Protein AF-A0A2M7XVE9-F1 (afdb_monomer_lite)

Radius of gyration: 18.29 Å; chains: 1; bounding box: 42×31×56 Å

Sequence (215 aa):
LMIIVSDNTATNIVLEALGKTHAERLAAVNDKMTALGLKNTRLLNRLMGWSTKTDSPESIRYGVGMSTPEDMGLLLEQIVNRTAIDSAGCDQMLNVLGGQIYGEIIPRLLPVDADDISVYHKTGSVTETRVDVGYVKSAKARYVVALFADQFRDHSWSNNNEATVALAKISRMIWNQFTGDSGFDQQPVLSQDYYPYPGGEWLRLRLHNGLFPDP

Structure (mmCIF, N/CA/C/O backbone):
data_AF-A0A2M7XVE9-F1
#
_entry.id   AF-A0A2M7XVE9-F1
#
loop_
_atom_site.group_PDB
_atom_site.id
_atom_site.type_symbol
_atom_site.label_atom_id
_atom_site.label_alt_id
_atom_site.label_comp_id
_atom_site.label_asym_id
_atom_site.label_entity_id
_atom_site.label_seq_id
_atom_site.pdbx_PDB_ins_code
_atom_site.Cartn_x
_atom_site.Cartn_y
_atom_site.Cartn_z
_atom_site.occupancy
_atom_site.B_iso_or_equiv
_atom_site.auth_seq_id
_atom_site.auth_comp_id
_atom_site.auth_asym_id
_atom_site.auth_atom_id
_atom_site.pdbx_PDB_model_num
ATOM 1 N N . LEU A 1 1 ? -5.102 -12.011 -6.428 1.00 92.88 1 LEU A N 1
ATOM 2 C CA . LEU A 1 1 ? -3.747 -12.605 -6.320 1.00 92.88 1 LEU A CA 1
ATOM 3 C C . LEU A 1 1 ? -2.691 -11.552 -5.979 1.00 92.88 1 LEU A C 1
ATOM 5 O O . LEU A 1 1 ? -2.293 -11.515 -4.826 1.00 92.88 1 LEU A O 1
ATOM 9 N N . MET A 1 2 ? -2.319 -10.651 -6.902 1.00 96.19 2 MET A N 1
ATOM 10 C CA . MET A 1 2 ? -1.296 -9.600 -6.684 1.00 96.19 2 MET A CA 1
ATOM 11 C C . MET A 1 2 ? -1.465 -8.791 -5.386 1.00 96.19 2 MET A C 1
ATOM 13 O O . MET A 1 2 ? -0.500 -8.560 -4.674 1.00 96.19 2 MET A O 1
ATOM 17 N N . ILE A 1 3 ? -2.682 -8.346 -5.069 1.00 97.44 3 ILE A N 1
ATOM 18 C CA . ILE A 1 3 ? -2.929 -7.537 -3.866 1.00 97.44 3 ILE A CA 1
ATOM 19 C C . ILE A 1 3 ? -3.210 -8.440 -2.661 1.00 97.44 3 ILE A C 1
ATOM 21 O O . ILE A 1 3 ? -2.427 -8.441 -1.717 1.00 97.44 3 ILE A O 1
ATOM 25 N N . ILE A 1 4 ? -4.267 -9.257 -2.742 1.00 97.25 4 ILE A N 1
ATOM 26 C CA . ILE A 1 4 ? -4.793 -10.068 -1.628 1.00 97.25 4 ILE A CA 1
ATOM 27 C C . ILE A 1 4 ? -3.764 -11.024 -1.006 1.00 97.25 4 ILE A C 1
ATOM 29 O O . ILE A 1 4 ? -3.728 -11.138 0.208 1.00 97.25 4 ILE A O 1
ATOM 33 N N . VAL A 1 5 ? -2.938 -11.699 -1.814 1.00 96.25 5 VAL A N 1
ATOM 34 C CA . VAL A 1 5 ? -1.922 -12.661 -1.328 1.00 96.25 5 VAL A CA 1
ATOM 35 C C . VAL A 1 5 ? -0.506 -12.295 -1.778 1.00 96.25 5 VAL A C 1
ATOM 37 O O . VAL A 1 5 ? 0.404 -13.110 -1.705 1.00 96.25 5 VAL A O 1
ATOM 40 N N . SER A 1 6 ? -0.303 -11.066 -2.264 1.00 95.56 6 SER A N 1
ATOM 41 C CA . SER A 1 6 ? 1.011 -10.564 -2.686 1.00 95.56 6 SER A CA 1
ATOM 42 C C . SER A 1 6 ? 1.739 -11.421 -3.740 1.00 95.56 6 SER A C 1
ATOM 44 O O . SER A 1 6 ? 2.966 -11.500 -3.736 1.00 95.56 6 SER A O 1
ATOM 46 N N . ASP A 1 7 ? 0.998 -12.073 -4.643 1.00 97.38 7 ASP A N 1
ATOM 47 C CA . ASP A 1 7 ? 1.570 -13.027 -5.603 1.00 97.38 7 ASP A CA 1
ATOM 48 C C . ASP A 1 7 ? 2.454 -12.344 -6.664 1.00 97.38 7 ASP A C 1
ATOM 50 O O . ASP A 1 7 ? 1.970 -11.585 -7.509 1.00 97.38 7 ASP A O 1
ATOM 54 N N . ASN A 1 8 ? 3.753 -12.661 -6.656 1.00 96.00 8 ASN A N 1
ATOM 55 C CA . ASN A 1 8 ? 4.737 -12.080 -7.573 1.00 96.00 8 ASN A CA 1
ATOM 56 C C . ASN A 1 8 ? 4.507 -12.448 -9.048 1.00 96.00 8 ASN A C 1
ATOM 58 O O . ASN A 1 8 ? 4.833 -11.657 -9.938 1.00 96.00 8 ASN A O 1
ATOM 62 N N . THR A 1 9 ? 3.957 -13.632 -9.328 1.00 96.94 9 THR A N 1
ATOM 63 C CA . THR A 1 9 ? 3.674 -14.089 -10.696 1.00 96.94 9 THR A CA 1
ATOM 64 C C . THR A 1 9 ? 2.519 -13.291 -11.282 1.00 96.94 9 THR A C 1
ATOM 66 O O . THR A 1 9 ? 2.644 -12.751 -12.379 1.00 96.94 9 THR A O 1
ATOM 69 N N . ALA A 1 10 ? 1.426 -13.143 -10.535 1.00 97.56 10 ALA A N 1
ATOM 70 C CA . ALA A 1 10 ? 0.281 -12.333 -10.919 1.00 97.56 10 ALA A CA 1
ATOM 71 C C . ALA A 1 10 ? 0.681 -10.867 -11.128 1.00 97.56 10 ALA A C 1
ATOM 73 O O . ALA A 1 10 ? 0.277 -10.273 -12.126 1.00 97.56 10 ALA A O 1
ATOM 74 N N . THR A 1 11 ? 1.512 -10.301 -10.246 1.00 97.00 11 THR A N 1
ATOM 75 C CA . THR A 1 11 ? 2.032 -8.935 -10.421 1.00 97.00 11 THR A CA 1
ATOM 76 C C . THR A 1 11 ? 2.817 -8.795 -11.718 1.00 97.00 11 THR A C 1
ATOM 78 O O . THR A 1 11 ? 2.590 -7.863 -12.487 1.00 97.00 11 THR A O 1
ATOM 81 N N . ASN A 1 12 ? 3.711 -9.746 -12.000 1.00 97.19 12 ASN A N 1
ATOM 82 C CA . ASN A 1 12 ? 4.469 -9.736 -13.242 1.00 97.19 12 ASN A CA 1
ATOM 83 C C . ASN A 1 12 ? 3.553 -9.896 -14.465 1.00 97.19 12 ASN A C 1
ATOM 85 O O . ASN A 1 12 ? 3.756 -9.184 -15.433 1.00 97.19 12 ASN A O 1
ATOM 89 N N . ILE A 1 13 ? 2.518 -10.742 -14.434 1.00 97.94 13 ILE A N 1
ATOM 90 C CA . ILE A 1 13 ? 1.558 -10.873 -15.549 1.00 97.94 13 ILE A CA 1
ATOM 91 C C . ILE A 1 13 ? 0.834 -9.546 -15.823 1.00 97.94 13 ILE A C 1
ATOM 93 O O . ILE A 1 13 ? 0.695 -9.160 -16.983 1.00 97.94 13 ILE A O 1
ATOM 97 N N . VAL A 1 14 ? 0.415 -8.824 -14.777 1.00 97.56 14 VAL A N 1
ATOM 98 C CA . VAL A 1 14 ? -0.178 -7.484 -14.929 1.00 97.56 14 VAL A CA 1
ATOM 99 C C . VAL A 1 14 ? 0.827 -6.524 -15.565 1.00 97.56 14 VAL A C 1
ATOM 101 O O . VAL A 1 14 ? 0.480 -5.833 -16.516 1.00 97.56 14 VAL A O 1
ATOM 104 N N . LEU A 1 15 ? 2.080 -6.522 -15.101 1.00 97.62 15 LEU A N 1
ATOM 105 C CA . LEU A 1 15 ? 3.144 -5.686 -15.663 1.00 97.62 15 LEU A CA 1
ATOM 106 C C . LEU A 1 15 ? 3.427 -6.012 -17.139 1.00 97.62 15 LEU A C 1
ATOM 108 O O . LEU A 1 15 ? 3.603 -5.102 -17.943 1.00 97.62 15 LEU A O 1
ATOM 112 N N . GLU A 1 16 ? 3.456 -7.293 -17.517 1.00 97.00 16 GLU A N 1
ATOM 113 C CA . GLU A 1 16 ? 3.678 -7.743 -18.899 1.00 97.00 16 GLU A CA 1
ATOM 114 C C . GLU A 1 16 ? 2.601 -7.219 -19.860 1.00 97.00 16 GLU A C 1
ATOM 116 O O . GLU A 1 16 ? 2.900 -6.974 -21.028 1.00 97.00 16 GLU A O 1
ATOM 121 N N . ALA A 1 17 ? 1.377 -6.995 -19.374 1.00 97.88 17 ALA A N 1
ATOM 122 C CA . ALA A 1 17 ? 0.277 -6.460 -20.172 1.00 97.88 17 ALA A CA 1
ATOM 123 C C . ALA A 1 17 ? 0.413 -4.957 -20.493 1.00 97.88 17 ALA A C 1
ATOM 125 O O . ALA A 1 17 ? -0.299 -4.460 -21.363 1.00 97.88 17 ALA A O 1
ATOM 126 N N . LEU A 1 18 ? 1.316 -4.229 -19.822 1.00 97.81 18 LEU A N 1
ATOM 127 C CA . LEU A 1 18 ? 1.453 -2.770 -19.954 1.00 97.81 18 LEU A CA 1
ATOM 128 C C . LEU A 1 18 ? 2.379 -2.320 -21.094 1.00 97.81 18 LEU A C 1
ATOM 130 O O . LEU A 1 18 ? 2.485 -1.127 -21.362 1.00 97.81 18 LEU A O 1
ATOM 134 N N . GLY A 1 19 ? 3.064 -3.242 -21.770 1.00 97.25 19 GLY A N 1
ATOM 135 C CA . GLY A 1 19 ? 4.005 -2.902 -22.838 1.00 97.25 19 GLY A CA 1
ATOM 136 C C . GLY A 1 19 ? 4.699 -4.125 -23.428 1.00 97.25 19 GLY A C 1
ATOM 137 O O . GLY A 1 19 ? 4.660 -5.219 -22.860 1.00 97.25 19 GLY A O 1
ATOM 138 N N . LYS A 1 20 ? 5.362 -3.962 -24.575 1.00 97.25 20 LYS A N 1
ATOM 139 C CA . LYS A 1 20 ? 6.038 -5.074 -25.267 1.00 97.25 20 LYS A CA 1
ATOM 140 C C . LYS A 1 20 ? 7.435 -5.315 -24.712 1.00 97.25 20 LYS A C 1
ATOM 142 O O . LYS A 1 20 ? 7.883 -6.455 -24.646 1.00 97.25 20 LYS A O 1
ATOM 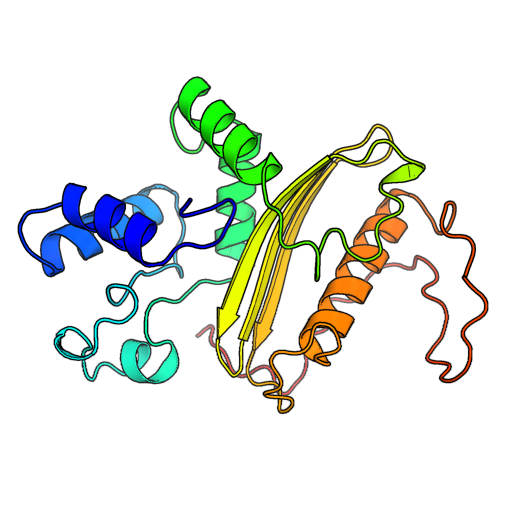147 N N . THR A 1 21 ? 8.115 -4.250 -24.309 1.00 97.06 21 THR A N 1
ATOM 148 C CA . THR A 1 21 ? 9.464 -4.291 -23.741 1.00 97.06 21 THR A CA 1
ATOM 149 C C . THR A 1 21 ? 9.444 -4.012 -22.240 1.00 97.06 21 THR A C 1
ATOM 151 O O . THR A 1 21 ? 8.520 -3.395 -21.717 1.00 97.06 21 THR A O 1
ATOM 154 N N . HIS A 1 22 ? 10.493 -4.432 -21.527 1.00 95.88 22 HIS A N 1
ATOM 155 C CA . HIS A 1 22 ? 10.624 -4.140 -20.096 1.00 95.88 22 HIS A CA 1
ATOM 156 C C . HIS A 1 22 ? 10.600 -2.629 -19.812 1.00 95.88 22 HIS A C 1
ATOM 158 O O . HIS A 1 22 ? 9.895 -2.193 -18.908 1.00 95.88 22 HIS A O 1
ATOM 164 N N . ALA A 1 23 ? 11.301 -1.830 -20.623 1.00 95.94 23 ALA A N 1
ATOM 165 C CA . ALA A 1 23 ? 11.354 -0.379 -20.464 1.00 95.94 23 ALA A CA 1
ATOM 166 C C . ALA A 1 23 ? 9.974 0.281 -20.625 1.00 95.94 23 ALA A C 1
ATOM 168 O O . ALA A 1 23 ? 9.601 1.104 -19.794 1.00 95.94 23 ALA A O 1
ATOM 169 N N . GLU A 1 24 ? 9.191 -0.122 -21.632 1.00 98.00 24 GLU A N 1
ATOM 170 C CA . GLU A 1 24 ? 7.826 0.389 -21.838 1.00 98.00 24 GLU A CA 1
ATOM 171 C C . GLU A 1 24 ? 6.908 0.074 -20.653 1.00 98.00 24 GLU A C 1
ATOM 173 O O . GLU A 1 24 ? 6.113 0.914 -20.247 1.00 98.00 24 GLU A O 1
ATOM 178 N N . ARG A 1 25 ? 7.034 -1.118 -20.060 1.00 98.06 25 ARG A N 1
ATOM 179 C CA . ARG A 1 25 ? 6.213 -1.527 -18.909 1.00 98.06 25 ARG A CA 1
ATOM 180 C C . ARG A 1 25 ? 6.540 -0.720 -17.660 1.00 98.06 25 ARG A C 1
ATOM 182 O O . ARG A 1 25 ? 5.629 -0.306 -16.949 1.00 98.06 25 ARG A O 1
ATOM 189 N N . LEU A 1 26 ? 7.829 -0.485 -17.400 1.00 97.62 26 LEU A N 1
ATOM 190 C CA . LEU A 1 26 ? 8.256 0.380 -16.299 1.00 97.62 26 LEU A CA 1
ATOM 191 C C . LEU A 1 26 ? 7.784 1.821 -16.523 1.00 97.62 26 LEU A C 1
ATOM 193 O O . LEU A 1 26 ? 7.260 2.433 -15.595 1.00 97.62 26 LEU A O 1
ATOM 197 N N . ALA A 1 27 ? 7.928 2.341 -17.746 1.00 98.12 27 ALA A N 1
ATOM 198 C CA . ALA A 1 27 ? 7.459 3.676 -18.109 1.00 98.12 27 ALA A CA 1
ATOM 199 C C . ALA A 1 27 ? 5.946 3.813 -17.897 1.00 98.12 27 ALA A C 1
ATOM 201 O O . ALA A 1 27 ? 5.522 4.725 -17.202 1.00 98.12 27 ALA A O 1
ATOM 202 N N . ALA A 1 28 ? 5.139 2.851 -18.355 1.00 98.50 28 ALA A N 1
ATOM 203 C CA . ALA A 1 28 ? 3.687 2.879 -18.175 1.00 98.50 28 ALA A CA 1
ATOM 204 C C . ALA A 1 28 ? 3.261 3.006 -16.698 1.00 98.50 28 ALA A C 1
ATOM 206 O O . ALA A 1 28 ? 2.346 3.767 -16.378 1.00 98.50 28 ALA A O 1
ATOM 207 N N . VAL A 1 29 ? 3.935 2.295 -15.785 1.00 98.25 29 VAL A N 1
ATOM 208 C CA . VAL A 1 29 ? 3.679 2.414 -14.340 1.00 98.25 29 VAL A CA 1
ATOM 209 C C . VAL A 1 29 ? 4.148 3.772 -13.816 1.00 98.25 29 VAL A C 1
ATOM 211 O O . VAL A 1 29 ? 3.375 4.480 -13.172 1.00 98.25 29 VAL A O 1
ATOM 214 N N . ASN A 1 30 ? 5.392 4.155 -14.103 1.00 98.25 30 ASN A N 1
ATOM 215 C CA . ASN A 1 30 ? 6.013 5.365 -13.561 1.00 98.25 30 ASN A CA 1
ATOM 216 C C . ASN A 1 30 ? 5.350 6.654 -14.066 1.00 98.25 30 ASN A C 1
ATOM 218 O O . ASN A 1 30 ? 5.152 7.591 -13.291 1.00 98.25 30 ASN A O 1
ATOM 222 N N . ASP A 1 31 ? 4.938 6.688 -15.330 1.00 98.38 31 ASP A N 1
ATOM 223 C CA . ASP A 1 31 ? 4.211 7.808 -15.924 1.00 98.38 31 ASP A CA 1
ATOM 224 C C . ASP A 1 31 ? 2.830 7.944 -15.280 1.00 98.38 31 ASP A C 1
ATOM 226 O O . ASP A 1 31 ? 2.390 9.055 -14.983 1.00 98.38 31 ASP A O 1
ATOM 230 N N . LYS A 1 32 ? 2.162 6.820 -14.970 1.00 98.12 32 LYS A N 1
ATOM 231 C CA . LYS A 1 32 ? 0.902 6.850 -14.221 1.00 98.12 32 LYS A CA 1
ATOM 232 C C . LYS A 1 32 ? 1.105 7.362 -12.794 1.00 98.12 32 LYS A C 1
ATOM 234 O O . LYS A 1 32 ? 0.302 8.179 -12.356 1.00 98.12 32 LYS A O 1
ATOM 239 N N . MET A 1 33 ? 2.151 6.932 -12.083 1.00 98.19 33 MET A N 1
ATOM 240 C CA . MET A 1 33 ? 2.462 7.453 -10.739 1.00 98.19 33 MET A CA 1
ATOM 241 C C . MET A 1 33 ? 2.732 8.964 -10.785 1.00 98.19 33 MET A C 1
ATOM 243 O O . MET A 1 33 ? 2.148 9.721 -10.011 1.00 98.19 33 MET A O 1
ATOM 247 N N . THR A 1 34 ? 3.510 9.417 -11.771 1.00 97.94 34 THR A N 1
ATOM 248 C CA . THR A 1 34 ? 3.791 10.842 -12.010 1.00 97.94 34 THR A CA 1
ATOM 249 C C . THR A 1 34 ? 2.513 11.633 -12.294 1.00 97.94 34 THR A C 1
ATOM 251 O O . THR A 1 34 ? 2.294 12.690 -11.706 1.00 97.94 34 THR A O 1
ATOM 254 N N . ALA A 1 35 ? 1.627 11.113 -13.149 1.00 98.06 35 ALA A N 1
ATOM 255 C CA . ALA A 1 35 ? 0.353 11.750 -13.483 1.00 98.06 35 ALA A CA 1
ATOM 256 C C . ALA A 1 35 ? -0.616 11.838 -12.290 1.00 98.06 35 ALA A C 1
ATOM 258 O O . ALA A 1 35 ? -1.480 12.711 -12.270 1.00 98.06 35 ALA A O 1
ATOM 259 N N . LEU A 1 36 ? -0.472 10.958 -11.294 1.00 97.88 36 LEU A N 1
ATOM 260 C CA . LEU A 1 36 ? -1.203 11.013 -10.022 1.00 97.88 36 LEU A CA 1
ATOM 261 C C . LEU A 1 36 ? -0.565 11.972 -9.000 1.00 97.88 36 LEU A C 1
ATOM 263 O O . LEU A 1 36 ? -1.104 12.156 -7.908 1.00 97.88 36 LEU A O 1
ATOM 267 N N . GLY A 1 37 ? 0.566 12.595 -9.347 1.00 97.38 37 GLY A N 1
ATOM 268 C CA . GLY A 1 37 ? 1.299 13.521 -8.487 1.00 97.38 37 GLY A CA 1
ATOM 269 C C . GLY A 1 37 ? 2.252 12.849 -7.496 1.00 97.38 37 GLY A C 1
ATOM 270 O O . GLY A 1 37 ? 2.730 13.530 -6.591 1.00 97.38 37 GLY A O 1
ATOM 271 N N . LEU A 1 38 ? 2.538 11.552 -7.653 1.00 96.88 38 LEU A N 1
ATOM 272 C CA . LEU A 1 38 ? 3.442 10.801 -6.776 1.00 96.88 38 LEU A CA 1
ATOM 273 C C . LEU A 1 38 ? 4.887 11.028 -7.229 1.00 96.88 38 LEU A C 1
ATOM 275 O O . LEU A 1 38 ? 5.314 10.511 -8.262 1.00 96.88 38 LEU A O 1
ATOM 279 N N . LYS A 1 39 ? 5.626 11.862 -6.496 1.00 90.62 39 LYS A N 1
ATOM 280 C CA . LYS A 1 39 ? 6.922 12.399 -6.952 1.00 90.62 39 LYS A CA 1
ATOM 281 C C . LYS A 1 39 ? 8.097 11.468 -6.677 1.00 90.62 39 LYS A C 1
ATOM 283 O O . LYS A 1 39 ? 9.118 11.562 -7.352 1.00 90.62 39 LYS A O 1
ATOM 288 N N . ASN A 1 40 ? 7.956 10.592 -5.692 1.00 94.00 40 ASN A N 1
ATOM 289 C CA . ASN A 1 40 ? 9.023 9.766 -5.139 1.00 94.00 40 ASN A CA 1
ATOM 290 C C . ASN A 1 40 ? 8.775 8.262 -5.351 1.00 94.00 40 ASN A C 1
ATOM 292 O O . ASN A 1 40 ? 9.557 7.428 -4.894 1.00 94.00 40 ASN A O 1
ATOM 296 N N . THR A 1 41 ? 7.692 7.909 -6.046 1.00 95.94 41 THR A N 1
ATOM 297 C CA . THR A 1 41 ? 7.283 6.529 -6.308 1.00 95.94 41 THR A CA 1
ATOM 298 C C . THR A 1 41 ? 7.757 6.075 -7.676 1.00 95.94 41 THR A C 1
ATOM 300 O O . THR A 1 41 ? 7.352 6.627 -8.699 1.00 95.94 41 THR A O 1
ATOM 303 N N . ARG A 1 42 ? 8.602 5.041 -7.713 1.00 96.12 42 ARG A N 1
ATOM 304 C CA . ARG A 1 42 ? 9.150 4.494 -8.960 1.00 96.12 42 ARG A CA 1
ATOM 305 C C . ARG A 1 42 ? 9.267 2.977 -8.901 1.00 96.12 42 ARG A C 1
ATOM 307 O O . ARG A 1 42 ? 9.851 2.422 -7.972 1.00 96.12 42 ARG A O 1
ATOM 314 N N . LEU A 1 43 ? 8.784 2.314 -9.945 1.00 97.62 43 LEU A N 1
ATOM 315 C CA . LEU A 1 43 ? 9.113 0.933 -10.266 1.00 97.62 43 LEU A CA 1
ATOM 316 C C . LEU A 1 43 ? 10.433 0.912 -11.047 1.00 97.62 43 LEU A C 1
ATOM 318 O O . LEU A 1 43 ? 10.560 1.539 -12.101 1.00 97.62 43 LEU A O 1
ATOM 322 N N . LEU A 1 44 ? 11.417 0.194 -10.514 1.00 96.44 44 LEU A N 1
ATOM 323 C CA . LEU A 1 44 ? 12.783 0.135 -11.039 1.00 96.44 44 LEU A CA 1
ATOM 324 C C . LEU A 1 44 ? 13.052 -1.174 -11.787 1.00 96.44 44 LEU A C 1
ATOM 326 O O . LEU A 1 44 ? 13.930 -1.228 -12.646 1.00 96.44 44 LEU A O 1
ATO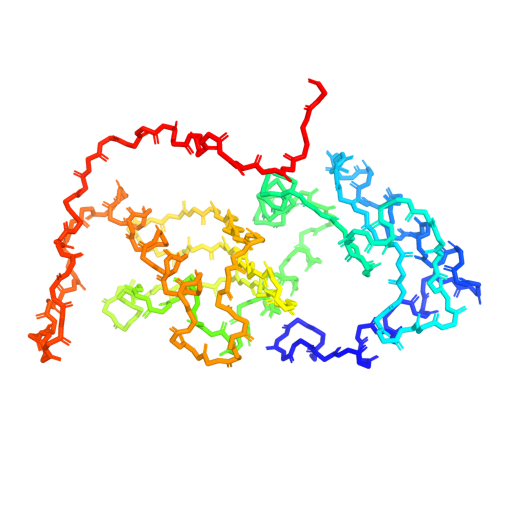M 330 N N . ASN A 1 45 ? 12.307 -2.232 -11.464 1.00 96.81 45 ASN A N 1
ATOM 331 C CA . ASN A 1 45 ? 12.468 -3.546 -12.064 1.00 96.81 45 ASN A CA 1
ATOM 332 C C . ASN A 1 45 ? 11.193 -4.390 -11.905 1.00 96.81 45 ASN A C 1
ATOM 334 O O . ASN A 1 45 ? 10.333 -4.097 -11.077 1.00 96.81 45 ASN A O 1
ATOM 338 N N . ARG A 1 46 ? 11.089 -5.488 -12.653 1.00 95.44 46 ARG A N 1
ATOM 339 C CA . ARG A 1 46 ? 10.107 -6.546 -12.379 1.00 95.44 46 ARG A CA 1
ATOM 340 C C . ARG A 1 46 ? 10.462 -7.335 -11.112 1.00 95.44 46 ARG A C 1
ATOM 342 O O . ARG A 1 46 ? 11.627 -7.425 -10.714 1.00 95.44 46 ARG A O 1
ATOM 349 N N . LEU A 1 47 ? 9.469 -7.998 -10.523 1.00 94.00 47 LEU A N 1
ATOM 350 C CA . LEU A 1 47 ? 9.681 -8.860 -9.357 1.00 94.00 47 LEU A CA 1
ATOM 351 C C . LEU A 1 47 ? 10.494 -10.098 -9.743 1.00 94.00 47 LEU A C 1
ATOM 353 O O . LEU A 1 47 ? 10.237 -10.713 -10.782 1.00 94.00 47 LEU A O 1
ATOM 357 N N . MET A 1 48 ? 11.448 -10.473 -8.884 1.00 90.19 48 MET A N 1
ATOM 358 C CA . MET A 1 48 ? 12.351 -11.624 -9.058 1.00 90.19 48 MET A CA 1
ATOM 359 C C . MET A 1 48 ? 13.179 -11.602 -10.364 1.00 90.19 48 MET A C 1
ATOM 361 O O . MET A 1 48 ? 13.658 -12.641 -10.812 1.00 90.19 48 MET A O 1
ATOM 365 N N . GLY A 1 49 ? 13.352 -10.435 -10.998 1.00 88.62 49 GLY A N 1
ATOM 366 C CA . GLY A 1 49 ? 14.060 -10.293 -12.276 1.00 88.62 49 GLY A CA 1
ATOM 367 C C . GLY A 1 49 ? 15.523 -9.885 -12.129 1.00 88.62 49 GLY A C 1
ATOM 368 O O . GLY A 1 49 ? 15.850 -8.716 -12.311 1.00 88.62 49 GLY A O 1
ATOM 369 N N . TRP A 1 50 ? 16.429 -10.823 -11.843 1.00 86.94 50 TRP A N 1
ATOM 370 C CA . TRP A 1 50 ? 17.855 -10.485 -11.699 1.00 86.94 50 TRP A CA 1
ATOM 371 C C . TRP A 1 50 ? 18.508 -9.991 -12.993 1.00 86.94 50 TRP A C 1
ATOM 373 O O . TRP A 1 50 ? 19.312 -9.069 -12.948 1.00 86.94 50 TRP A O 1
ATOM 383 N N . SER A 1 51 ? 18.125 -10.543 -14.147 1.00 90.19 51 SER A N 1
ATOM 384 C CA . SER A 1 51 ? 18.699 -10.178 -15.451 1.00 90.19 51 SER A CA 1
ATOM 385 C C . SER A 1 51 ? 18.282 -8.795 -15.956 1.00 90.19 51 SER A C 1
ATOM 387 O O . SER A 1 51 ? 18.894 -8.272 -16.879 1.00 90.19 51 SER A O 1
ATOM 389 N N . THR A 1 52 ? 17.210 -8.229 -15.402 1.00 90.06 52 THR A N 1
ATOM 390 C CA . THR A 1 52 ? 16.671 -6.916 -15.783 1.00 90.06 52 THR A CA 1
ATOM 391 C C . THR A 1 52 ? 17.005 -5.829 -14.764 1.00 90.06 52 THR A C 1
ATOM 393 O O . THR A 1 52 ? 16.634 -4.672 -14.964 1.00 90.06 52 THR A O 1
ATOM 396 N N . LYS A 1 53 ? 17.707 -6.188 -13.680 1.00 90.50 53 LYS A N 1
ATOM 397 C CA . LYS A 1 53 ? 18.193 -5.243 -12.677 1.00 90.50 53 LYS A CA 1
ATOM 398 C C . LYS A 1 53 ? 19.296 -4.371 -13.284 1.00 90.50 53 LYS A C 1
ATOM 400 O O . LYS A 1 53 ? 20.149 -4.868 -14.012 1.00 90.50 53 LYS A O 1
ATOM 405 N N . THR A 1 54 ? 19.277 -3.079 -12.972 1.00 90.75 54 THR A N 1
ATOM 406 C CA . THR A 1 54 ? 20.309 -2.123 -13.399 1.00 90.75 54 THR A CA 1
ATOM 407 C C . THR A 1 54 ? 21.281 -1.815 -12.260 1.00 90.75 54 THR A C 1
ATOM 409 O O . THR A 1 54 ? 20.949 -2.011 -11.088 1.00 90.75 54 THR A O 1
ATOM 412 N N . ASP A 1 55 ? 22.445 -1.259 -12.594 1.00 92.19 55 ASP A N 1
ATOM 413 C CA . ASP A 1 55 ? 23.453 -0.813 -11.618 1.00 92.19 55 ASP A CA 1
ATOM 414 C C . ASP A 1 55 ? 23.255 0.650 -11.177 1.00 92.19 55 ASP A C 1
ATOM 416 O O . ASP A 1 55 ? 24.183 1.299 -10.692 1.00 92.19 55 ASP A O 1
ATOM 420 N N . SER A 1 56 ? 22.053 1.214 -11.352 1.00 90.38 56 SER A N 1
ATOM 421 C CA . SER A 1 56 ? 21.781 2.564 -10.852 1.00 90.38 56 SER A CA 1
ATOM 422 C C . SER A 1 56 ? 21.830 2.591 -9.315 1.00 90.38 56 SER A C 1
ATOM 424 O O . SER A 1 56 ? 21.448 1.604 -8.676 1.00 90.38 56 SER A O 1
ATOM 426 N N . PRO A 1 57 ? 22.225 3.717 -8.687 1.00 89.88 57 PRO A N 1
ATOM 427 C CA . PRO A 1 57 ? 22.235 3.833 -7.228 1.00 89.88 57 PRO A CA 1
ATOM 428 C C . PRO A 1 57 ? 20.886 3.482 -6.582 1.00 89.88 57 PRO A C 1
ATOM 430 O O . PRO A 1 57 ? 20.846 2.818 -5.549 1.00 89.88 57 PRO A O 1
ATOM 433 N N . GLU A 1 58 ? 19.775 3.867 -7.218 1.00 86.69 58 GLU A N 1
ATOM 434 C CA . GLU A 1 58 ? 18.419 3.538 -6.767 1.00 86.69 58 GLU A CA 1
ATOM 435 C C . GLU A 1 58 ? 18.138 2.030 -6.861 1.00 86.69 58 GLU A C 1
ATOM 437 O O . GLU A 1 58 ? 17.651 1.436 -5.906 1.00 86.69 58 GLU A O 1
ATOM 442 N N . SER A 1 59 ? 18.482 1.378 -7.975 1.00 90.06 59 SER A N 1
ATOM 443 C CA . SER A 1 59 ? 18.280 -0.069 -8.160 1.00 90.06 59 SER A CA 1
ATOM 444 C C . SER A 1 59 ? 19.142 -0.897 -7.200 1.00 90.06 59 SER A C 1
ATOM 446 O O . SER A 1 59 ? 18.704 -1.926 -6.677 1.00 90.06 59 SER A O 1
ATOM 448 N N . ILE A 1 60 ? 20.363 -0.442 -6.911 1.00 88.69 60 ILE A N 1
ATOM 449 C CA . ILE A 1 60 ? 21.239 -1.072 -5.916 1.00 88.69 60 ILE A CA 1
ATOM 450 C C . ILE A 1 60 ? 20.607 -0.991 -4.524 1.00 88.69 60 ILE A C 1
ATOM 452 O O . ILE A 1 60 ? 20.569 -1.996 -3.818 1.00 88.69 60 ILE A O 1
ATOM 456 N N . ARG A 1 61 ? 20.083 0.183 -4.166 1.00 87.25 61 ARG A N 1
ATOM 457 C CA . ARG A 1 61 ? 19.553 0.495 -2.838 1.00 87.25 61 ARG A CA 1
ATOM 458 C C . ARG A 1 61 ? 18.162 -0.090 -2.572 1.00 87.25 61 ARG A C 1
ATOM 460 O O . ARG A 1 61 ? 17.947 -0.652 -1.508 1.00 87.25 61 ARG A O 1
ATOM 467 N N . TYR A 1 62 ? 17.242 0.020 -3.528 1.00 89.62 62 TYR A N 1
ATOM 468 C CA . TYR A 1 62 ? 15.826 -0.331 -3.351 1.00 89.62 62 TYR A CA 1
ATOM 469 C C . TYR A 1 62 ? 15.389 -1.588 -4.118 1.00 89.62 62 TYR A C 1
ATOM 471 O O . TYR A 1 62 ? 14.297 -2.116 -3.906 1.00 89.62 62 TYR A O 1
ATOM 479 N N . GLY A 1 63 ? 16.216 -2.091 -5.036 1.00 91.31 63 GLY A N 1
ATOM 480 C CA . GLY A 1 63 ? 15.905 -3.289 -5.809 1.00 91.31 63 GLY A CA 1
ATOM 481 C C . GLY A 1 63 ? 14.768 -3.079 -6.812 1.00 91.31 63 GLY A C 1
ATOM 482 O O . GLY A 1 63 ? 14.993 -2.591 -7.915 1.00 91.31 63 GLY A O 1
ATOM 483 N N . VAL A 1 64 ? 13.560 -3.532 -6.462 1.00 93.44 64 VAL A N 1
ATOM 484 C CA . VAL A 1 64 ? 12.404 -3.600 -7.380 1.00 93.44 64 VAL A CA 1
ATOM 485 C C . VAL A 1 64 ? 11.738 -2.239 -7.570 1.00 93.44 64 VAL A C 1
ATOM 487 O O . VAL A 1 64 ? 11.262 -1.933 -8.661 1.00 93.44 64 VAL A O 1
ATOM 490 N N . GLY A 1 65 ? 11.711 -1.406 -6.536 1.00 94.44 65 GLY A N 1
ATOM 491 C CA . GLY A 1 65 ? 11.029 -0.121 -6.574 1.00 94.44 65 GLY A CA 1
ATOM 492 C C . GLY A 1 65 ? 11.180 0.643 -5.269 1.00 94.44 65 GLY A C 1
ATOM 493 O O . GLY A 1 65 ? 11.641 0.095 -4.273 1.00 94.44 65 GLY A O 1
ATOM 494 N N . MET A 1 66 ? 10.783 1.908 -5.293 1.00 94.25 66 MET A N 1
ATOM 495 C CA . MET A 1 66 ? 10.857 2.832 -4.165 1.00 94.25 66 MET A CA 1
ATOM 496 C C . MET A 1 66 ? 9.589 3.678 -4.074 1.00 94.25 66 MET A C 1
ATOM 498 O O . MET A 1 66 ? 8.892 3.866 -5.072 1.00 94.25 66 MET A O 1
ATOM 502 N N . SER A 1 67 ? 9.297 4.166 -2.872 1.00 96.44 67 SER A N 1
ATOM 503 C CA . SER A 1 67 ? 8.165 5.042 -2.570 1.00 96.44 67 SER A CA 1
ATOM 504 C C . SER A 1 67 ? 8.383 5.738 -1.225 1.00 96.44 67 SER A C 1
ATOM 506 O O . SER A 1 67 ? 9.261 5.342 -0.459 1.00 96.44 67 SER A O 1
ATOM 508 N N . THR A 1 68 ? 7.544 6.723 -0.903 1.00 95.31 68 THR A N 1
ATOM 509 C CA . THR A 1 68 ? 7.468 7.354 0.424 1.00 95.31 68 THR A CA 1
ATOM 510 C C . THR A 1 68 ? 6.100 7.119 1.080 1.00 95.31 68 THR A C 1
ATOM 512 O O . THR A 1 68 ? 5.125 6.826 0.377 1.00 95.31 68 THR A O 1
ATOM 515 N N . PRO A 1 69 ? 5.990 7.271 2.417 1.00 95.38 69 PRO A N 1
ATOM 516 C CA . PRO A 1 69 ? 4.695 7.297 3.095 1.00 95.38 69 PRO A CA 1
ATOM 517 C C . PRO A 1 69 ? 3.759 8.390 2.565 1.00 95.38 69 PRO A C 1
ATOM 519 O O . PRO A 1 69 ? 2.559 8.163 2.464 1.00 95.38 69 PRO A O 1
ATOM 522 N N . GLU A 1 70 ? 4.303 9.557 2.204 1.00 93.94 70 GLU A N 1
ATOM 523 C CA . GLU A 1 70 ? 3.530 10.684 1.667 1.00 93.94 70 GLU A CA 1
ATOM 524 C C . GLU A 1 70 ? 2.863 10.333 0.333 1.00 93.94 70 GLU A C 1
ATOM 526 O O . GLU A 1 70 ? 1.648 10.477 0.206 1.00 93.94 70 GLU A O 1
ATOM 531 N N . ASP A 1 71 ? 3.622 9.793 -0.626 1.00 97.50 71 ASP A N 1
ATOM 532 C CA . ASP A 1 71 ? 3.079 9.388 -1.925 1.00 97.50 71 ASP A CA 1
ATOM 533 C C . ASP A 1 71 ? 2.007 8.300 -1.771 1.00 97.50 71 ASP A C 1
ATOM 535 O O . ASP A 1 71 ? 0.958 8.348 -2.413 1.00 97.50 71 ASP A O 1
ATOM 539 N N . MET A 1 72 ? 2.244 7.308 -0.908 1.00 98.44 72 MET A N 1
ATOM 540 C CA . MET A 1 72 ? 1.287 6.216 -0.711 1.00 98.44 72 MET A CA 1
ATOM 541 C C . MET A 1 72 ? 0.029 6.661 0.036 1.00 98.44 72 MET A C 1
ATOM 543 O O . MET A 1 72 ? -1.064 6.189 -0.283 1.00 98.44 72 MET A O 1
ATOM 547 N N . GLY A 1 73 ? 0.166 7.585 0.990 1.00 95.94 73 GLY A N 1
ATOM 548 C CA . GLY A 1 73 ? -0.965 8.244 1.635 1.00 95.94 73 GLY A CA 1
ATOM 549 C C . GLY A 1 73 ? -1.812 9.000 0.613 1.00 95.94 73 GLY A C 1
ATOM 550 O O . GLY A 1 73 ? -3.009 8.744 0.511 1.00 95.94 73 GLY A O 1
ATOM 551 N N . LEU A 1 74 ? -1.179 9.836 -0.217 1.00 96.25 74 LEU A N 1
ATOM 552 C CA . LEU A 1 74 ? -1.848 10.586 -1.281 1.00 96.25 74 LEU A CA 1
ATOM 553 C C . LEU A 1 74 ? -2.560 9.661 -2.280 1.00 96.25 74 LEU A C 1
ATOM 555 O O . LEU A 1 74 ? -3.720 9.895 -2.622 1.00 96.25 74 LEU A O 1
ATOM 559 N N . LEU A 1 75 ? -1.896 8.594 -2.734 1.00 98.62 75 LEU A N 1
ATOM 560 C CA . LEU A 1 75 ? -2.494 7.616 -3.642 1.00 98.62 75 LEU A CA 1
ATOM 561 C C . LEU A 1 75 ? -3.752 6.992 -3.033 1.00 98.62 75 LEU A C 1
ATOM 563 O O . LEU A 1 75 ? -4.796 6.931 -3.687 1.00 98.62 75 LEU A O 1
ATOM 567 N N . LEU A 1 76 ? -3.669 6.528 -1.785 1.00 98.56 76 LEU A N 1
ATOM 568 C CA . LEU A 1 76 ? -4.796 5.862 -1.150 1.00 98.56 76 LEU A CA 1
ATOM 569 C C . LEU A 1 76 ? -5.936 6.839 -0.835 1.00 98.56 76 LEU A C 1
ATOM 571 O O . LEU A 1 76 ? -7.098 6.478 -1.015 1.00 98.56 76 LEU A O 1
ATOM 575 N N . GLU A 1 77 ? -5.638 8.086 -0.466 1.00 98.06 77 GLU A N 1
ATOM 576 C CA . GLU A 1 77 ? -6.642 9.149 -0.348 1.00 98.06 77 GLU A CA 1
ATOM 577 C C . GLU A 1 77 ? -7.369 9.397 -1.675 1.00 98.06 77 GLU A C 1
ATOM 579 O O . GLU A 1 77 ? -8.599 9.484 -1.691 1.00 98.06 77 GLU A O 1
ATOM 584 N N . GLN A 1 78 ? -6.650 9.463 -2.800 1.00 98.50 78 GLN A N 1
ATOM 585 C CA . GLN A 1 78 ? -7.266 9.616 -4.122 1.00 98.50 78 GLN A CA 1
ATOM 586 C C . GLN A 1 78 ? -8.133 8.404 -4.502 1.00 98.50 78 GLN A C 1
ATOM 588 O O . GLN A 1 78 ? -9.198 8.564 -5.102 1.00 98.50 78 GLN A O 1
ATOM 593 N N . ILE A 1 79 ? -7.722 7.184 -4.144 1.00 98.69 79 ILE A N 1
ATOM 594 C CA . ILE A 1 79 ? -8.531 5.974 -4.359 1.00 98.69 79 ILE A CA 1
ATOM 595 C C . ILE A 1 79 ? -9.818 6.044 -3.526 1.00 98.69 79 ILE A C 1
ATOM 597 O O . ILE A 1 79 ? -10.909 5.896 -4.078 1.00 98.69 79 ILE A O 1
ATOM 601 N N . VAL A 1 80 ? -9.714 6.332 -2.224 1.00 98.06 80 VAL A N 1
ATOM 602 C CA . VAL A 1 80 ? -10.858 6.438 -1.298 1.00 98.06 80 VAL A CA 1
ATOM 603 C C . VAL A 1 80 ? -11.843 7.524 -1.737 1.00 98.06 80 VAL A C 1
ATOM 605 O O . VAL A 1 80 ? -13.059 7.318 -1.692 1.00 98.06 80 VAL A O 1
ATOM 608 N N . ASN A 1 81 ? -11.329 8.656 -2.218 1.00 97.19 81 ASN A N 1
ATOM 609 C CA . ASN A 1 81 ? -12.131 9.777 -2.705 1.00 97.19 81 ASN A CA 1
ATOM 610 C C . ASN A 1 81 ? -12.593 9.623 -4.162 1.00 97.19 81 ASN A C 1
ATOM 612 O O . ASN A 1 81 ? -13.271 10.512 -4.671 1.00 97.19 81 ASN A O 1
ATOM 616 N N . ARG A 1 82 ? -12.286 8.496 -4.822 1.00 98.19 82 ARG A N 1
ATOM 617 C CA . ARG A 1 82 ? -12.676 8.199 -6.213 1.00 98.19 82 ARG A CA 1
ATOM 618 C C . ARG A 1 82 ? -12.140 9.202 -7.242 1.00 98.19 82 ARG A C 1
ATOM 620 O O . ARG A 1 82 ? -12.806 9.485 -8.233 1.00 98.19 82 ARG A O 1
ATOM 627 N N . THR A 1 83 ? -10.938 9.723 -7.010 1.00 97.81 83 THR A N 1
ATOM 628 C CA . THR A 1 83 ? -10.269 10.706 -7.879 1.00 97.81 83 THR A CA 1
ATOM 629 C C . THR A 1 83 ? -8.992 10.186 -8.544 1.00 97.81 83 THR A C 1
ATOM 631 O O . THR A 1 83 ? -8.474 10.850 -9.436 1.00 97.81 83 THR A O 1
ATOM 634 N N . ALA A 1 84 ? -8.488 9.002 -8.167 1.00 97.44 84 ALA A N 1
ATOM 635 C CA . ALA A 1 84 ? -7.289 8.417 -8.790 1.00 97.44 84 ALA A CA 1
ATOM 636 C C . ALA A 1 84 ? -7.512 8.024 -10.270 1.00 97.44 84 ALA A C 1
ATOM 638 O O . ALA A 1 84 ? -6.621 8.148 -11.120 1.00 97.44 84 ALA A O 1
ATOM 639 N N . ILE A 1 85 ? -8.707 7.521 -10.579 1.00 95.94 85 ILE A N 1
ATOM 640 C CA . ILE A 1 85 ? -9.199 7.206 -11.928 1.00 95.94 85 ILE A CA 1
ATOM 641 C C . ILE A 1 85 ? -10.711 7.492 -11.967 1.00 95.94 85 ILE A C 1
ATOM 643 O O . ILE A 1 85 ? -11.141 8.518 -11.447 1.00 95.94 85 ILE A O 1
ATOM 647 N N . ASP A 1 86 ? -11.532 6.625 -12.560 1.00 97.81 86 ASP A N 1
ATOM 648 C CA . ASP A 1 86 ? -12.984 6.682 -12.411 1.00 97.81 86 ASP A CA 1
ATOM 649 C C . ASP A 1 86 ? -13.475 6.013 -11.110 1.00 97.81 86 ASP A C 1
ATOM 651 O O . ASP A 1 86 ? -12.773 5.237 -10.455 1.00 97.81 86 ASP A O 1
ATOM 655 N N . SER A 1 87 ? -14.720 6.313 -10.735 1.00 98.25 87 SER A N 1
ATOM 656 C CA . SER A 1 87 ? -15.328 5.804 -9.501 1.00 98.25 87 SER A CA 1
ATOM 657 C C . SER A 1 87 ? -15.436 4.280 -9.450 1.00 98.25 87 SER A C 1
ATOM 659 O O . SER A 1 87 ? -15.162 3.702 -8.401 1.00 98.25 87 SER A O 1
ATOM 661 N N . ALA A 1 88 ? -15.787 3.626 -10.561 1.00 98.44 88 ALA A N 1
ATOM 662 C CA . ALA A 1 88 ? -15.966 2.177 -10.591 1.00 98.44 88 ALA A CA 1
ATOM 663 C C . ALA A 1 88 ? -14.625 1.450 -10.420 1.00 98.44 88 ALA A C 1
ATOM 665 O O . ALA A 1 88 ? -14.535 0.475 -9.674 1.00 98.44 88 ALA A O 1
ATOM 666 N N . GLY A 1 89 ? -13.567 1.952 -11.055 1.00 98.31 89 GLY A N 1
ATOM 667 C CA . GLY A 1 89 ? -12.212 1.452 -10.882 1.00 98.31 89 GLY A CA 1
ATOM 668 C C . GLY A 1 89 ? -11.695 1.655 -9.456 1.00 98.31 89 GLY A C 1
ATOM 669 O O . GLY A 1 89 ? -11.125 0.732 -8.875 1.00 98.31 89 GLY A O 1
ATOM 670 N N . CYS A 1 90 ? -11.946 2.815 -8.843 1.00 98.62 90 CYS A N 1
ATOM 671 C CA . CYS A 1 90 ? -11.615 3.040 -7.432 1.00 98.62 90 CYS A CA 1
ATOM 672 C C . CYS A 1 90 ? -12.366 2.092 -6.489 1.00 98.62 90 CYS A C 1
ATOM 674 O O . CYS A 1 90 ? -11.753 1.531 -5.580 1.00 98.62 90 CYS A O 1
ATOM 676 N N . ASP A 1 91 ? -13.653 1.848 -6.730 1.00 98.44 91 ASP A N 1
ATOM 677 C CA . ASP A 1 91 ? -14.445 0.903 -5.937 1.00 98.44 91 ASP A CA 1
ATOM 678 C C . ASP A 1 91 ? -13.924 -0.535 -6.078 1.00 98.44 91 ASP A C 1
ATOM 680 O O . ASP A 1 91 ? -13.826 -1.261 -5.087 1.00 98.44 91 ASP A O 1
ATOM 684 N N . GLN A 1 92 ? -13.504 -0.941 -7.281 1.00 98.38 92 GLN A N 1
ATOM 685 C CA . GLN A 1 92 ? -12.844 -2.233 -7.495 1.00 98.38 92 GLN A CA 1
ATOM 686 C C . GLN A 1 92 ? -11.506 -2.325 -6.756 1.00 98.38 92 GLN A C 1
ATOM 688 O O . GLN A 1 92 ? -11.232 -3.348 -6.125 1.00 98.38 92 GLN A O 1
ATOM 693 N N . MET A 1 93 ? -10.684 -1.271 -6.794 1.00 98.50 93 MET A N 1
ATOM 694 C CA . MET A 1 93 ? -9.416 -1.225 -6.060 1.00 98.50 93 MET A CA 1
ATOM 695 C C . MET A 1 93 ? -9.640 -1.357 -4.552 1.00 98.50 93 MET A C 1
ATOM 697 O O . MET A 1 93 ? -8.981 -2.181 -3.918 1.00 98.50 93 MET A O 1
ATOM 701 N N . LEU A 1 94 ? -10.605 -0.623 -3.989 1.00 98.44 94 LEU A N 1
ATOM 702 C CA . LEU A 1 94 ? -10.982 -0.754 -2.581 1.00 98.44 94 LEU A CA 1
ATOM 703 C C . LEU A 1 94 ? -11.467 -2.169 -2.268 1.00 98.44 94 LEU A C 1
ATOM 705 O O . LEU A 1 94 ? -10.972 -2.774 -1.327 1.00 98.44 94 LEU A O 1
ATOM 709 N N . ASN A 1 95 ? -12.356 -2.745 -3.077 1.00 98.19 95 ASN A N 1
ATOM 710 C CA . ASN A 1 95 ? -12.840 -4.108 -2.854 1.00 98.19 95 ASN A CA 1
ATOM 711 C C . ASN A 1 95 ? -11.694 -5.135 -2.806 1.00 98.19 95 ASN A C 1
ATOM 713 O O . ASN A 1 95 ? -11.666 -6.008 -1.943 1.00 98.19 95 ASN A O 1
ATOM 717 N N . VAL A 1 96 ? -10.708 -5.008 -3.698 1.00 98.25 96 VAL A N 1
ATOM 718 C CA . VAL A 1 96 ? -9.534 -5.890 -3.704 1.00 98.25 96 VAL A CA 1
ATOM 719 C C . VAL A 1 96 ? -8.625 -5.639 -2.491 1.00 98.25 96 VAL A C 1
ATOM 721 O O . VAL A 1 96 ? -8.120 -6.603 -1.917 1.00 98.25 96 VAL A O 1
ATOM 724 N N . LEU A 1 97 ? -8.423 -4.381 -2.081 1.00 98.62 97 LEU A N 1
ATOM 725 C CA . LEU A 1 97 ? -7.649 -4.018 -0.882 1.00 98.62 97 LEU A CA 1
ATOM 726 C C . LEU A 1 97 ? -8.298 -4.526 0.413 1.00 98.62 97 LEU A C 1
ATOM 728 O O . LEU A 1 97 ? -7.589 -4.925 1.331 1.00 98.62 97 LEU A O 1
ATOM 732 N N . GLY A 1 98 ? -9.630 -4.534 0.486 1.00 97.62 98 GLY A N 1
ATOM 733 C CA . GLY A 1 98 ? -10.383 -5.067 1.628 1.00 97.62 98 GLY A CA 1
ATOM 734 C C . GLY A 1 98 ? -10.335 -6.593 1.739 1.00 97.62 98 GLY A C 1
ATOM 735 O O . GLY A 1 98 ? -10.650 -7.139 2.787 1.00 97.62 98 GLY A O 1
ATOM 736 N N . GLY A 1 99 ? -9.918 -7.287 0.676 1.00 97.12 99 GLY A N 1
ATOM 737 C CA . GLY A 1 99 ? -9.711 -8.735 0.686 1.00 97.12 99 GLY A CA 1
ATOM 738 C C . GLY A 1 99 ? -8.331 -9.174 1.181 1.00 97.12 99 GLY A C 1
ATOM 739 O O . GLY A 1 99 ? -8.044 -10.364 1.109 1.00 97.12 99 GLY A O 1
ATOM 740 N N . GLN A 1 100 ? -7.457 -8.250 1.596 1.00 96.62 100 GLN A N 1
ATOM 741 C CA . GLN A 1 100 ? -6.106 -8.550 2.084 1.00 96.62 100 GLN A CA 1
ATOM 742 C C . GLN A 1 100 ? -6.132 -9.531 3.263 1.00 96.62 100 GLN A C 1
ATOM 744 O O . GLN A 1 100 ? -6.923 -9.364 4.185 1.00 96.62 100 GLN A O 1
ATOM 749 N N . ILE A 1 101 ? -5.246 -10.534 3.246 1.00 95.75 101 ILE A N 1
ATOM 750 C CA . ILE A 1 101 ? -5.192 -11.553 4.312 1.00 95.75 101 ILE A CA 1
ATOM 751 C C . ILE A 1 101 ? -4.034 -11.353 5.298 1.00 95.75 101 ILE A C 1
ATOM 753 O O . ILE A 1 101 ? -4.067 -11.908 6.393 1.00 95.75 101 ILE A O 1
ATOM 757 N N . TYR A 1 102 ? -3.008 -10.588 4.919 1.00 95.25 102 TYR A N 1
ATOM 758 C CA . TYR A 1 102 ? -1.838 -10.329 5.760 1.00 95.25 102 TYR A CA 1
ATOM 759 C C . TYR A 1 102 ? -2.110 -9.168 6.715 1.00 95.25 102 TYR A C 1
ATOM 761 O O . TYR A 1 102 ? -2.036 -8.009 6.314 1.00 95.25 102 TYR A O 1
ATOM 769 N N . GLY A 1 103 ? -2.464 -9.486 7.962 1.00 94.88 103 GLY A N 1
ATOM 770 C CA . GLY A 1 103 ? -2.918 -8.530 8.978 1.00 94.88 103 GLY A CA 1
ATOM 771 C C . GLY A 1 103 ? -1.888 -8.168 10.051 1.00 94.88 103 GLY A C 1
ATOM 772 O O . GLY A 1 103 ? -2.272 -7.718 11.127 1.00 94.88 103 GLY A O 1
ATOM 773 N N . GLU A 1 104 ? -0.593 -8.380 9.817 1.00 95.38 104 GLU A N 1
ATOM 774 C CA . GLU A 1 104 ? 0.452 -8.326 10.849 1.00 95.38 104 GLU A CA 1
ATOM 775 C C . GLU A 1 104 ? 0.852 -6.905 11.290 1.00 95.38 104 GLU A C 1
ATOM 777 O O . GLU A 1 104 ? 1.545 -6.769 12.303 1.00 95.38 104 GLU A O 1
ATOM 782 N N . ILE A 1 105 ? 0.428 -5.860 10.565 1.00 97.44 105 ILE A N 1
ATOM 783 C CA . ILE A 1 105 ? 0.759 -4.453 10.857 1.00 97.44 105 ILE A CA 1
ATOM 784 C C . ILE A 1 105 ? -0.498 -3.642 11.188 1.00 97.44 105 ILE A C 1
ATOM 786 O O . ILE A 1 105 ? -0.818 -3.515 12.370 1.00 97.44 105 ILE A O 1
ATOM 790 N N . ILE A 1 106 ? -1.214 -3.083 10.200 1.00 97.38 106 ILE A N 1
ATOM 791 C CA . ILE A 1 106 ? -2.313 -2.146 10.483 1.00 97.38 106 ILE A CA 1
ATOM 792 C C . ILE A 1 106 ? -3.434 -2.832 11.272 1.00 97.38 106 ILE A C 1
ATOM 794 O O . ILE A 1 106 ? -3.788 -2.290 12.320 1.00 97.38 106 ILE A O 1
ATOM 798 N N . PRO A 1 107 ? -3.961 -4.005 10.855 1.00 95.38 107 PRO A N 1
ATOM 799 C CA . PRO A 1 107 ? -5.077 -4.645 11.554 1.00 95.38 107 PRO A CA 1
ATOM 800 C C . PRO A 1 107 ? -4.707 -5.238 12.917 1.00 95.38 107 PRO A C 1
ATOM 802 O O . PRO A 1 107 ? -5.565 -5.325 13.790 1.00 95.38 107 PRO A O 1
ATOM 805 N N . ARG A 1 108 ? -3.441 -5.635 13.116 1.00 94.00 108 ARG A N 1
ATOM 806 C CA . ARG A 1 108 ? -2.999 -6.541 14.193 1.00 94.00 108 ARG A CA 1
ATOM 807 C C . ARG A 1 108 ? -3.487 -6.186 15.593 1.00 94.00 108 ARG A C 1
ATOM 809 O O . ARG A 1 108 ? -3.780 -7.083 16.375 1.00 94.00 108 ARG A O 1
ATOM 816 N N . LEU A 1 109 ? -3.471 -4.899 15.936 1.00 91.94 109 LEU A N 1
ATOM 817 C CA . LEU A 1 109 ? -3.807 -4.406 17.277 1.00 91.94 109 LEU A CA 1
ATOM 818 C C . LEU A 1 109 ? -5.077 -3.543 17.291 1.00 91.94 109 LEU A C 1
ATOM 820 O O . LEU A 1 109 ? -5.418 -2.960 18.325 1.00 91.94 109 LEU A O 1
ATOM 824 N N . LEU A 1 110 ? -5.783 -3.442 16.163 1.00 89.56 110 LEU A N 1
ATOM 825 C CA . LEU A 1 110 ? -7.081 -2.776 16.113 1.00 89.56 110 LEU A CA 1
ATOM 826 C C . LEU A 1 110 ? -8.149 -3.680 16.745 1.00 89.56 110 LEU A C 1
ATOM 828 O O . LEU A 1 110 ? -8.062 -4.902 16.632 1.00 89.56 110 LEU A O 1
ATOM 832 N N . PRO A 1 111 ? -9.172 -3.111 17.404 1.00 85.69 111 PRO A N 1
ATOM 833 C CA . PRO A 1 111 ? -10.243 -3.886 18.023 1.00 85.69 111 PRO A CA 1
ATOM 834 C C . PRO A 1 111 ? -11.277 -4.326 16.970 1.00 85.69 111 PRO A C 1
ATOM 836 O O . PRO A 1 111 ? -12.452 -3.973 17.050 1.00 85.69 111 PRO A O 1
ATOM 839 N N . VAL A 1 112 ? -10.822 -5.056 15.945 1.00 76.75 112 VAL A N 1
ATOM 840 C CA . VAL A 1 112 ? -11.595 -5.352 14.725 1.00 76.75 112 VAL A CA 1
ATOM 841 C C . VAL A 1 112 ? -12.914 -6.075 15.004 1.00 76.75 112 VAL A C 1
ATOM 843 O O . VAL A 1 112 ? -13.912 -5.755 14.365 1.00 76.75 112 VAL A O 1
ATOM 846 N N . ASP A 1 113 ? -12.947 -6.955 16.008 1.00 71.38 113 ASP A N 1
ATOM 847 C CA . ASP A 1 113 ? -14.143 -7.725 16.380 1.00 71.38 113 ASP A CA 1
ATOM 848 C C . ASP A 1 113 ? -15.166 -6.911 17.187 1.00 71.38 113 ASP A C 1
ATOM 850 O O . ASP A 1 113 ? -16.356 -7.221 17.181 1.00 71.38 113 ASP A O 1
ATOM 854 N N . ALA A 1 114 ? -14.715 -5.879 17.905 1.00 68.50 114 ALA A N 1
ATOM 855 C CA . ALA A 1 114 ? -15.569 -5.098 18.798 1.00 68.50 114 ALA A CA 1
ATOM 856 C C . ALA A 1 114 ? -16.201 -3.882 18.106 1.00 68.50 114 ALA A C 1
ATOM 858 O O . ALA A 1 114 ? -17.287 -3.455 18.493 1.00 68.50 114 ALA A O 1
ATOM 859 N N . ASP A 1 115 ? -15.527 -3.325 17.096 1.00 67.56 115 ASP A N 1
ATOM 860 C CA . ASP A 1 115 ? -15.829 -1.990 16.567 1.00 67.56 115 ASP A CA 1
ATOM 861 C C . ASP A 1 115 ? -16.235 -1.959 15.081 1.00 67.56 115 ASP A C 1
ATOM 863 O O . ASP A 1 115 ? -16.287 -0.872 14.500 1.00 67.56 115 ASP A O 1
ATOM 867 N N . ASP A 1 116 ? -16.532 -3.118 14.472 1.00 85.75 116 ASP A N 1
ATOM 868 C CA . ASP A 1 116 ? -16.910 -3.246 13.048 1.00 85.75 116 ASP A CA 1
ATOM 869 C C . ASP A 1 116 ? -15.945 -2.462 12.136 1.00 85.75 116 ASP A C 1
ATOM 871 O O . ASP A 1 116 ? -16.307 -1.545 11.389 1.00 85.75 116 ASP A O 1
ATOM 875 N N . ILE A 1 117 ? -14.651 -2.753 12.295 1.00 91.50 117 ILE A N 1
ATOM 876 C CA . ILE A 1 117 ? -13.581 -2.032 11.607 1.00 91.50 117 ILE A CA 1
ATOM 877 C C . ILE A 1 117 ? -13.286 -2.726 10.283 1.00 91.50 117 ILE A C 1
ATOM 879 O O . ILE A 1 117 ? -12.812 -3.859 10.247 1.00 91.50 117 ILE A O 1
ATOM 883 N N . SER A 1 118 ? -13.471 -2.003 9.182 1.00 95.06 118 SER A N 1
ATOM 884 C CA . SER A 1 118 ? -12.962 -2.413 7.875 1.00 95.06 118 SER A CA 1
ATOM 885 C C . SER A 1 118 ? -11.568 -1.833 7.642 1.00 95.06 118 SER A C 1
ATOM 887 O O . SER A 1 118 ? -11.371 -0.621 7.778 1.00 95.06 118 SER A O 1
ATOM 889 N N . VAL A 1 119 ? -10.620 -2.675 7.228 1.00 97.19 119 VAL A N 1
ATOM 890 C CA . VAL A 1 119 ? -9.267 -2.252 6.842 1.00 97.19 119 VAL A CA 1
ATOM 891 C C . VAL A 1 119 ? -9.017 -2.613 5.380 1.00 97.19 119 VAL A C 1
ATOM 893 O O . VAL A 1 119 ? -9.023 -3.780 5.005 1.00 97.19 119 VAL A O 1
ATOM 896 N N . TYR A 1 120 ? -8.786 -1.599 4.550 1.00 98.38 120 TYR A N 1
ATOM 897 C CA . TYR A 1 120 ? -8.477 -1.743 3.128 1.00 98.38 120 TYR A CA 1
ATOM 898 C C . TYR A 1 120 ? -7.001 -1.427 2.936 1.00 98.38 120 TYR A C 1
ATOM 900 O O . TYR A 1 120 ? -6.633 -0.254 2.990 1.00 98.38 120 TYR A O 1
ATOM 908 N N . HIS A 1 121 ? -6.146 -2.436 2.769 1.00 98.50 121 HIS A N 1
ATOM 909 C CA . HIS A 1 121 ? -4.705 -2.213 2.878 1.00 98.50 121 HIS A CA 1
ATOM 910 C C . HIS A 1 121 ? -3.840 -3.126 2.009 1.00 98.50 121 HIS A C 1
ATOM 912 O O . HIS A 1 121 ? -4.286 -4.137 1.454 1.00 98.50 121 HIS A O 1
ATOM 918 N N . LYS A 1 122 ? -2.568 -2.744 1.879 1.00 98.44 122 LYS A N 1
ATOM 919 C CA . LYS A 1 122 ? -1.540 -3.557 1.240 1.00 98.44 122 LYS A CA 1
ATOM 920 C C . LYS A 1 122 ? -0.236 -3.506 2.027 1.00 98.44 122 LYS A C 1
ATOM 922 O O . LYS A 1 122 ? 0.358 -2.447 2.216 1.00 98.44 122 LYS A O 1
ATOM 927 N N . THR A 1 123 ? 0.248 -4.699 2.350 1.00 97.69 123 THR A N 1
ATOM 928 C CA . THR A 1 123 ? 1.544 -4.932 2.987 1.00 97.69 123 THR A CA 1
ATOM 929 C C . THR A 1 123 ? 2.698 -4.958 1.978 1.00 97.69 123 THR A C 1
ATOM 931 O O . THR A 1 123 ? 2.513 -5.246 0.792 1.00 97.69 123 THR A O 1
ATOM 934 N N . GLY A 1 124 ? 3.921 -4.722 2.443 1.00 95.75 124 GLY A N 1
ATOM 935 C CA . GLY A 1 124 ? 5.158 -4.898 1.683 1.00 95.75 124 GLY A CA 1
ATOM 936 C C . GLY A 1 124 ? 6.295 -5.329 2.603 1.00 95.75 124 GLY A C 1
ATOM 937 O O . GLY A 1 124 ? 6.395 -4.863 3.738 1.00 95.75 124 GLY A O 1
ATOM 938 N N . SER A 1 125 ? 7.141 -6.261 2.160 1.00 93.88 125 SER A N 1
ATOM 939 C CA . SER A 1 125 ? 8.259 -6.750 2.974 1.00 93.88 125 SER A CA 1
ATOM 940 C C . SER A 1 125 ? 9.437 -7.205 2.116 1.00 93.88 125 SER A C 1
ATOM 942 O O . SER A 1 125 ? 9.290 -8.056 1.242 1.00 93.88 125 SER A O 1
ATOM 944 N N . VAL A 1 126 ? 10.613 -6.657 2.409 1.00 92.44 126 VAL A N 1
ATOM 945 C CA . VAL A 1 126 ? 11.934 -7.143 1.968 1.00 92.44 126 VAL A CA 1
ATOM 946 C C . VAL A 1 126 ? 12.852 -7.203 3.188 1.00 92.44 126 VAL A C 1
ATOM 948 O O . VAL A 1 126 ? 12.449 -6.749 4.250 1.00 92.44 126 VAL A O 1
ATOM 951 N N . THR A 1 127 ? 14.059 -7.763 3.093 1.00 90.69 127 THR A N 1
ATOM 952 C CA . THR A 1 127 ? 14.921 -8.063 4.259 1.00 90.69 127 THR A CA 1
ATOM 953 C C . THR A 1 127 ? 14.934 -6.974 5.340 1.00 90.69 127 THR A C 1
ATOM 955 O O . THR A 1 127 ? 14.644 -7.281 6.493 1.00 90.69 127 THR A O 1
ATOM 958 N N . GLU A 1 128 ? 15.156 -5.718 4.950 1.00 90.81 128 GLU A N 1
ATOM 959 C CA . GLU A 1 128 ? 15.313 -4.579 5.865 1.00 90.81 128 GLU A CA 1
ATOM 960 C C . GLU A 1 128 ? 14.153 -3.577 5.805 1.00 90.81 128 GLU A C 1
ATOM 962 O O . GLU A 1 128 ? 14.244 -2.510 6.403 1.00 90.81 128 GLU A O 1
ATOM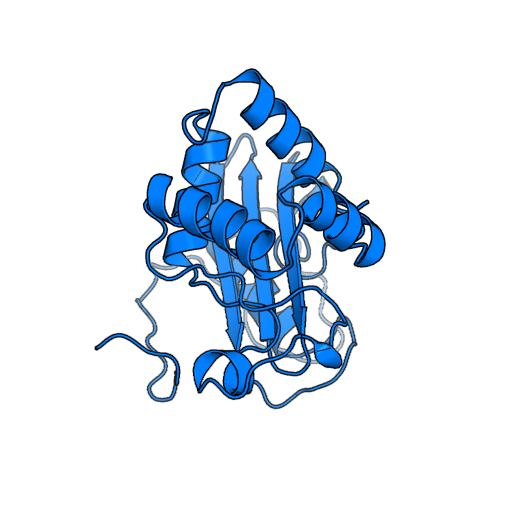 967 N N . THR A 1 129 ? 13.052 -3.910 5.120 1.00 94.00 129 THR A N 1
ATOM 968 C CA . THR A 1 129 ? 11.897 -3.011 4.974 1.00 94.00 129 THR A CA 1
ATOM 969 C C . THR A 1 129 ? 10.588 -3.722 5.322 1.00 94.00 129 THR A C 1
ATOM 971 O O . THR A 1 129 ? 10.334 -4.857 4.902 1.00 94.00 129 THR A O 1
ATOM 974 N N . ARG A 1 130 ? 9.719 -3.049 6.077 1.00 96.62 130 ARG A N 1
ATOM 975 C CA . ARG A 1 130 ? 8.333 -3.449 6.358 1.00 96.62 130 ARG A CA 1
ATOM 976 C C . ARG A 1 130 ? 7.432 -2.257 6.078 1.00 96.62 130 ARG A C 1
ATOM 978 O O . ARG A 1 130 ? 7.718 -1.147 6.522 1.00 96.62 130 ARG A O 1
ATOM 985 N N . VAL A 1 131 ? 6.359 -2.491 5.338 1.00 97.50 131 VAL A N 1
ATOM 986 C CA . VAL A 1 131 ? 5.406 -1.455 4.944 1.00 97.50 131 VAL A CA 1
ATOM 987 C C . VAL A 1 131 ? 3.989 -1.982 5.084 1.00 97.50 131 VAL A C 1
ATOM 989 O O . VAL A 1 131 ? 3.723 -3.141 4.764 1.00 97.50 131 VAL A O 1
ATOM 992 N N . ASP A 1 132 ? 3.079 -1.114 5.504 1.00 98.62 132 ASP A N 1
ATOM 993 C CA . ASP A 1 132 ? 1.644 -1.322 5.351 1.00 98.62 132 ASP A CA 1
ATOM 994 C C . ASP A 1 132 ? 0.959 0.024 5.096 1.00 98.62 132 ASP A C 1
ATOM 996 O O . ASP A 1 132 ? 1.202 1.006 5.803 1.00 98.62 132 ASP A O 1
ATOM 1000 N N . VAL A 1 133 ? 0.136 0.085 4.054 1.00 98.75 133 VAL A N 1
ATOM 1001 C CA . VAL A 1 133 ? -0.605 1.290 3.661 1.00 98.75 133 VAL A CA 1
ATOM 1002 C C . VAL A 1 133 ? -2.073 0.930 3.625 1.00 98.75 133 VAL A C 1
ATOM 1004 O O . VAL A 1 133 ? -2.458 0.010 2.901 1.00 98.75 133 VAL A O 1
ATOM 1007 N N . GLY A 1 134 ? -2.892 1.645 4.392 1.00 98.38 134 GLY A N 1
ATOM 1008 C CA . GLY A 1 134 ? -4.277 1.258 4.598 1.00 98.38 134 GLY A CA 1
ATOM 1009 C C . GLY A 1 134 ? -5.241 2.404 4.856 1.00 98.38 134 GLY A C 1
ATOM 1010 O O . GLY A 1 134 ? -4.885 3.466 5.363 1.00 98.38 134 GLY A O 1
ATOM 1011 N N . TYR A 1 135 ? -6.495 2.151 4.497 1.00 98.44 135 TYR A N 1
ATOM 1012 C CA . TYR A 1 135 ? -7.653 2.952 4.845 1.00 98.44 135 TYR A CA 1
ATOM 1013 C C . TYR A 1 135 ? -8.430 2.195 5.917 1.00 98.44 135 TYR A C 1
ATOM 1015 O O . TYR A 1 135 ? -8.927 1.093 5.675 1.00 98.44 135 TYR A O 1
ATOM 1023 N N . VAL A 1 136 ? -8.511 2.784 7.105 1.00 96.75 136 VAL A N 1
ATOM 1024 C CA . VAL A 1 136 ? -9.271 2.249 8.234 1.00 96.75 136 VAL A CA 1
ATOM 1025 C C . VAL A 1 136 ? -10.608 2.971 8.284 1.00 96.75 136 VAL A C 1
ATOM 1027 O O . VAL A 1 136 ? -10.661 4.204 8.276 1.00 96.75 136 VAL A O 1
ATOM 1030 N N . LYS A 1 137 ? -11.698 2.203 8.327 1.00 94.38 137 LYS A N 1
ATOM 1031 C CA . LYS A 1 137 ? -13.065 2.719 8.329 1.00 94.38 137 LYS A CA 1
ATOM 1032 C C . LYS A 1 137 ? -13.891 2.044 9.414 1.00 94.38 137 LYS A C 1
ATOM 1034 O O . LYS A 1 137 ? -14.066 0.831 9.394 1.00 94.38 137 LYS A O 1
ATOM 1039 N N . SER A 1 138 ? -14.463 2.857 10.290 1.00 90.88 138 SER A N 1
ATOM 1040 C CA . SER A 1 138 ? -15.487 2.466 11.257 1.00 90.88 138 SER A CA 1
ATOM 1041 C C . SER A 1 138 ? -16.496 3.604 11.450 1.00 90.88 138 SER A C 1
ATOM 1043 O O . SER A 1 138 ? -16.377 4.677 10.844 1.00 90.88 138 SER A O 1
ATOM 1045 N N . ALA A 1 139 ? -17.482 3.391 12.323 1.00 87.31 139 ALA A N 1
ATOM 1046 C CA . ALA A 1 139 ? -18.366 4.459 12.790 1.00 87.31 139 ALA A CA 1
ATOM 1047 C C . ALA A 1 139 ? -17.636 5.512 13.651 1.00 87.31 139 ALA A C 1
ATOM 1049 O O . ALA A 1 139 ? -18.077 6.658 13.711 1.00 87.31 139 ALA A O 1
ATOM 1050 N N . LYS A 1 140 ? -16.525 5.137 14.303 1.00 85.19 140 LYS A N 1
ATOM 1051 C CA . LYS A 1 140 ? -15.769 6.001 15.227 1.00 85.19 140 LYS A CA 1
ATOM 1052 C C . LYS A 1 140 ? -14.709 6.843 14.520 1.00 85.19 140 LYS A C 1
ATOM 1054 O O . LYS A 1 140 ? -14.506 7.997 14.879 1.00 85.19 140 LYS A O 1
ATOM 1059 N N . ALA A 1 141 ? -14.028 6.272 13.529 1.00 86.50 141 ALA A N 1
ATOM 1060 C CA . ALA A 1 141 ? -12.916 6.919 12.845 1.00 86.50 141 ALA A CA 1
ATOM 1061 C C . ALA A 1 141 ? -12.800 6.461 11.387 1.00 86.50 141 ALA A C 1
ATOM 1063 O O . ALA A 1 141 ? -13.105 5.319 11.036 1.00 86.50 141 ALA A O 1
ATOM 1064 N N . ARG A 1 142 ? -12.339 7.373 10.528 1.00 92.50 142 ARG A N 1
ATOM 1065 C CA . ARG A 1 142 ? -12.023 7.107 9.121 1.00 92.50 142 ARG A CA 1
ATOM 1066 C C . ARG A 1 142 ? -10.727 7.819 8.774 1.00 92.50 142 ARG A C 1
ATOM 1068 O O . ARG A 1 142 ? -10.699 9.045 8.825 1.00 92.50 142 ARG A O 1
ATOM 1075 N N . TYR A 1 143 ? -9.685 7.076 8.428 1.00 94.56 143 TYR A N 1
ATOM 1076 C CA . TYR A 1 143 ? -8.382 7.660 8.114 1.00 94.56 143 TYR A CA 1
ATOM 1077 C C . TYR A 1 143 ? -7.583 6.795 7.143 1.00 94.56 143 TYR A C 1
ATOM 1079 O O . TYR A 1 143 ? -7.723 5.572 7.108 1.00 94.56 143 TYR A O 1
ATOM 1087 N N . VAL A 1 144 ? -6.733 7.457 6.364 1.00 97.50 144 VAL A N 1
ATOM 1088 C CA . VAL A 1 144 ? -5.661 6.830 5.589 1.00 97.50 144 VAL A CA 1
ATOM 1089 C C . VAL A 1 144 ? -4.379 6.882 6.414 1.00 97.50 144 VAL A C 1
ATOM 1091 O O . VAL A 1 144 ? -4.109 7.869 7.096 1.00 97.50 144 VAL A O 1
ATOM 1094 N N . VAL A 1 145 ? -3.591 5.813 6.365 1.00 97.38 145 VAL A N 1
ATOM 1095 C CA . VAL A 1 145 ? -2.288 5.725 7.022 1.00 97.38 145 VAL A CA 1
ATOM 1096 C C . VAL A 1 145 ? -1.297 4.973 6.134 1.00 97.38 145 VAL A C 1
ATOM 1098 O O . VAL A 1 145 ? -1.633 3.954 5.534 1.00 97.38 145 VAL A O 1
ATOM 1101 N N . ALA A 1 146 ? -0.063 5.469 6.069 1.00 98.00 146 ALA A N 1
ATOM 1102 C CA . ALA A 1 146 ? 1.061 4.805 5.421 1.00 98.00 146 ALA A CA 1
ATOM 1103 C C . ALA A 1 146 ? 2.187 4.615 6.443 1.00 98.00 146 ALA A C 1
ATOM 1105 O O . ALA A 1 146 ? 2.733 5.588 6.965 1.00 98.00 146 ALA A O 1
ATOM 1106 N N . LEU A 1 147 ? 2.520 3.362 6.746 1.00 98.25 147 LEU A N 1
ATOM 1107 C CA . LEU A 1 147 ? 3.504 2.982 7.755 1.00 98.25 147 LEU A CA 1
ATOM 1108 C C . LEU A 1 147 ? 4.699 2.320 7.082 1.00 98.25 147 LEU A C 1
ATOM 1110 O O . LEU A 1 147 ? 4.539 1.307 6.410 1.00 98.25 147 LEU A O 1
ATOM 1114 N N . PHE A 1 148 ? 5.886 2.898 7.256 1.00 97.75 148 PHE A N 1
ATOM 1115 C CA . PHE A 1 148 ? 7.136 2.393 6.694 1.00 97.75 148 PHE A CA 1
ATOM 1116 C C . PHE A 1 148 ? 8.162 2.249 7.817 1.00 97.75 148 PHE A C 1
ATOM 1118 O O . PHE A 1 148 ? 8.355 3.167 8.614 1.00 97.75 148 PHE A O 1
ATOM 1125 N N . ALA A 1 149 ? 8.844 1.113 7.845 1.00 95.38 149 ALA A N 1
ATOM 1126 C CA . ALA A 1 149 ? 10.067 0.901 8.598 1.00 95.38 149 ALA A CA 1
ATOM 1127 C C . ALA A 1 149 ? 11.131 0.389 7.631 1.00 95.38 149 ALA A C 1
ATOM 1129 O O . ALA A 1 149 ? 10.854 -0.512 6.839 1.00 95.38 149 ALA A O 1
ATOM 1130 N N . ASP A 1 150 ? 12.328 0.960 7.703 1.00 92.06 150 ASP A N 1
ATOM 1131 C CA . ASP A 1 150 ? 13.438 0.636 6.812 1.00 92.06 150 ASP A CA 1
A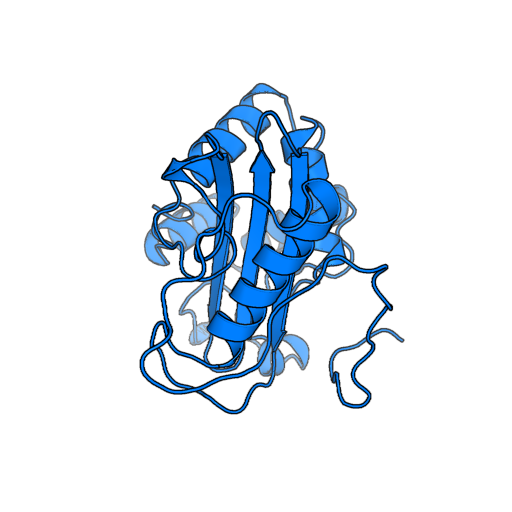TOM 1132 C C . ASP A 1 150 ? 14.765 0.614 7.585 1.00 92.06 150 ASP A C 1
ATOM 1134 O O . ASP A 1 150 ? 14.883 1.274 8.622 1.00 92.06 150 ASP A O 1
ATOM 1138 N N . GLN A 1 151 ? 15.747 -0.147 7.096 1.00 91.38 151 GLN A N 1
ATOM 1139 C CA . GLN A 1 151 ? 17.086 -0.312 7.687 1.00 91.38 151 GLN A CA 1
ATOM 1140 C C . GLN A 1 151 ? 17.095 -0.801 9.151 1.00 91.38 151 GLN A C 1
ATOM 1142 O O . GLN A 1 151 ? 17.983 -0.456 9.940 1.00 91.38 151 GLN A O 1
ATOM 1147 N N . PHE A 1 152 ? 16.107 -1.605 9.549 1.00 87.50 152 PHE A N 1
ATOM 1148 C CA . PHE A 1 152 ? 16.113 -2.258 10.862 1.00 87.50 152 PHE A CA 1
ATOM 1149 C C . PHE A 1 152 ? 17.030 -3.489 10.870 1.00 87.50 152 PHE A C 1
ATOM 1151 O O . PHE A 1 152 ? 17.232 -4.137 9.852 1.00 87.50 152 PHE A O 1
ATOM 1158 N N . ARG A 1 153 ? 17.565 -3.838 12.047 1.00 90.31 153 ARG A N 1
ATOM 1159 C CA . ARG A 1 153 ? 18.560 -4.920 12.207 1.00 90.31 153 ARG A CA 1
ATOM 1160 C C . ARG A 1 153 ? 17.967 -6.326 12.284 1.00 90.31 153 ARG A C 1
ATOM 1162 O O . ARG A 1 153 ? 18.664 -7.303 12.025 1.00 90.31 153 ARG A O 1
ATOM 1169 N N . ASP A 1 154 ? 16.716 -6.447 12.715 1.00 90.31 154 ASP A N 1
ATOM 1170 C CA . ASP A 1 154 ? 16.042 -7.739 12.819 1.00 90.31 154 ASP A CA 1
ATOM 1171 C C . ASP A 1 154 ? 15.596 -8.216 11.433 1.00 90.31 154 ASP A C 1
ATOM 1173 O O . ASP A 1 154 ? 14.574 -7.781 10.915 1.00 90.31 154 ASP A O 1
ATOM 1177 N N 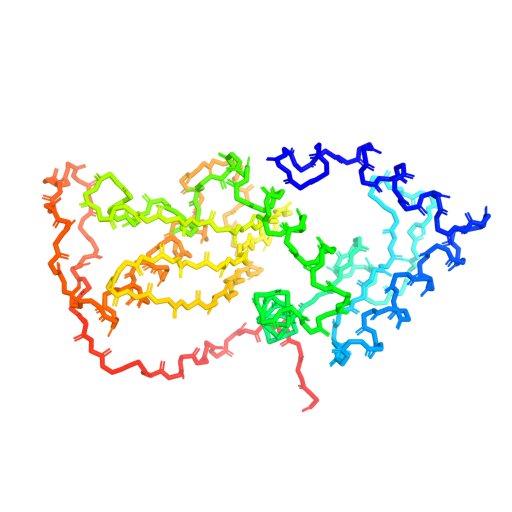. HIS A 1 155 ? 16.346 -9.136 10.828 1.00 93.88 155 HIS A N 1
ATOM 1178 C CA . HIS A 1 155 ? 16.051 -9.664 9.490 1.00 93.88 155 HIS A CA 1
ATOM 1179 C C . HIS A 1 155 ? 15.149 -10.910 9.510 1.00 93.88 155 HIS A C 1
ATOM 1181 O O . HIS A 1 155 ? 15.035 -11.613 8.502 1.00 93.88 155 HIS A O 1
ATOM 1187 N N . SER A 1 156 ? 14.523 -11.232 10.646 1.00 93.12 156 SER A N 1
ATOM 1188 C CA . SER A 1 156 ? 13.631 -12.385 10.738 1.00 93.12 156 SER A CA 1
ATOM 1189 C C . SER A 1 156 ? 12.338 -12.183 9.932 1.00 93.12 156 SER A C 1
ATOM 1191 O O . SER A 1 156 ? 11.768 -11.091 9.861 1.00 93.12 156 SER A O 1
ATOM 1193 N N . TRP A 1 157 ? 11.838 -13.274 9.346 1.00 91.62 157 TRP A N 1
ATOM 1194 C CA . TRP A 1 157 ? 10.539 -13.332 8.655 1.00 91.62 157 TRP A CA 1
ATOM 1195 C C . TRP A 1 157 ? 9.391 -13.734 9.593 1.00 91.62 157 TRP A C 1
ATOM 1197 O O . TRP A 1 157 ? 8.348 -14.207 9.155 1.00 91.62 157 TRP A O 1
ATOM 1207 N N . SER A 1 158 ? 9.605 -13.595 10.901 1.00 90.44 158 SER A N 1
ATOM 1208 C CA . SER A 1 158 ? 8.602 -13.887 11.918 1.00 90.44 158 SER A CA 1
ATOM 1209 C C . SER A 1 158 ? 7.584 -12.756 12.012 1.00 90.44 158 SER A C 1
ATOM 1211 O O . SER A 1 158 ? 7.939 -11.583 11.904 1.00 90.44 158 SER A O 1
ATOM 1213 N N . ASN A 1 159 ? 6.339 -13.085 12.360 1.00 86.31 159 ASN A N 1
ATOM 1214 C CA . ASN A 1 159 ? 5.332 -12.082 12.719 1.00 86.31 159 ASN A CA 1
ATOM 1215 C C . ASN A 1 159 ? 5.733 -11.279 13.973 1.00 86.31 159 ASN A C 1
ATOM 1217 O O . ASN A 1 159 ? 5.165 -10.224 14.240 1.00 86.31 159 ASN A O 1
ATOM 1221 N N . ASN A 1 160 ? 6.721 -11.744 14.744 1.00 88.94 160 ASN A N 1
ATOM 1222 C CA . ASN A 1 160 ? 7.293 -11.019 15.882 1.00 88.94 160 ASN A CA 1
ATOM 1223 C C . ASN A 1 160 ? 8.532 -10.193 15.525 1.00 88.94 160 ASN A C 1
ATOM 1225 O O . ASN A 1 160 ? 9.223 -9.737 16.430 1.00 88.94 160 ASN A O 1
ATOM 1229 N N . ASN A 1 161 ? 8.794 -9.985 14.233 1.00 92.75 161 ASN A N 1
ATOM 1230 C CA . ASN A 1 161 ? 9.823 -9.065 13.781 1.00 92.75 161 ASN A CA 1
ATOM 1231 C C . ASN A 1 161 ? 9.644 -7.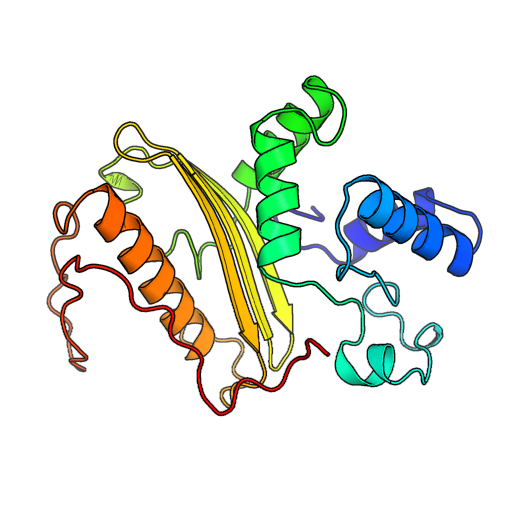682 14.437 1.00 92.75 161 ASN A C 1
ATOM 1233 O O . ASN A 1 161 ? 8.534 -7.138 14.452 1.00 92.75 161 ASN A O 1
ATOM 1237 N N . GLU A 1 162 ? 10.727 -7.108 14.959 1.00 91.19 162 GLU A N 1
ATOM 1238 C CA . GLU A 1 162 ? 10.683 -5.889 15.778 1.00 91.19 162 GLU A CA 1
ATOM 1239 C C . GLU A 1 162 ? 10.033 -4.710 15.043 1.00 91.19 162 GLU A C 1
ATOM 1241 O O . GLU A 1 162 ? 9.189 -4.014 15.611 1.00 91.19 162 GLU A O 1
ATOM 1246 N N . ALA A 1 163 ? 10.355 -4.520 13.759 1.00 92.56 163 ALA A N 1
ATOM 1247 C CA . ALA A 1 163 ? 9.767 -3.461 12.944 1.00 92.56 163 ALA A CA 1
ATOM 1248 C C . ALA A 1 163 ? 8.272 -3.698 12.698 1.00 92.56 163 ALA A C 1
ATOM 1250 O O . ALA A 1 163 ? 7.471 -2.774 12.808 1.00 92.56 163 ALA A O 1
ATOM 1251 N N . THR A 1 164 ? 7.873 -4.945 12.443 1.00 94.06 164 THR A N 1
ATOM 1252 C CA . THR A 1 164 ? 6.457 -5.318 12.264 1.00 94.06 164 THR A CA 1
ATOM 1253 C C . THR A 1 164 ? 5.643 -5.010 13.524 1.00 94.06 164 THR A C 1
ATOM 1255 O O . THR A 1 164 ? 4.590 -4.376 13.452 1.00 94.06 164 THR A O 1
ATOM 1258 N N . VAL A 1 165 ? 6.157 -5.390 14.699 1.00 91.88 165 VAL A N 1
ATOM 1259 C CA . VAL A 1 165 ? 5.518 -5.104 15.993 1.00 91.88 165 VAL A CA 1
ATOM 1260 C C . VAL A 1 165 ? 5.476 -3.599 16.272 1.00 91.88 165 VAL A C 1
ATOM 1262 O O . VAL A 1 165 ? 4.453 -3.096 16.736 1.00 91.88 165 VAL A O 1
ATOM 1265 N N . ALA A 1 166 ? 6.554 -2.866 15.982 1.00 91.81 166 ALA A N 1
ATOM 1266 C CA . ALA A 1 166 ? 6.598 -1.418 16.159 1.00 91.81 166 ALA A CA 1
ATOM 1267 C C . ALA A 1 166 ? 5.556 -0.702 15.286 1.00 91.81 166 ALA A C 1
ATOM 1269 O O . ALA A 1 166 ? 4.811 0.137 15.792 1.00 91.81 166 ALA A O 1
ATOM 1270 N N . LEU A 1 167 ? 5.437 -1.071 14.006 1.00 95.88 167 LEU A N 1
ATOM 1271 C CA . LEU A 1 167 ? 4.431 -0.496 13.110 1.00 95.88 167 LEU A CA 1
ATOM 1272 C C . LEU A 1 167 ? 3.001 -0.842 13.552 1.00 95.88 167 LEU A C 1
ATOM 1274 O O . LEU A 1 167 ? 2.131 0.025 13.516 1.00 95.88 167 LEU A O 1
ATOM 1278 N N . ALA A 1 168 ? 2.751 -2.060 14.044 1.00 94.00 168 ALA A N 1
ATOM 1279 C CA . ALA A 1 168 ? 1.446 -2.427 14.598 1.00 94.00 168 ALA A CA 1
ATOM 1280 C C . ALA A 1 168 ? 1.071 -1.583 15.829 1.00 94.00 168 ALA A C 1
ATOM 1282 O O . ALA A 1 168 ? -0.071 -1.141 15.968 1.00 94.00 168 ALA A O 1
ATOM 1283 N N . LYS A 1 169 ? 2.041 -1.309 16.711 1.00 88.69 169 LYS A N 1
ATOM 1284 C CA . LYS A 1 169 ? 1.853 -0.413 17.863 1.00 88.69 169 LYS A CA 1
ATOM 1285 C C . LYS A 1 169 ? 1.554 1.018 17.411 1.00 88.69 169 LYS A C 1
ATOM 1287 O O . LYS A 1 169 ? 0.606 1.612 17.913 1.00 88.69 169 LYS A O 1
ATOM 1292 N N . ILE A 1 170 ? 2.274 1.531 16.411 1.00 92.94 170 ILE A N 1
ATOM 1293 C CA . ILE A 1 170 ? 2.000 2.848 15.810 1.00 92.94 170 ILE A CA 1
ATOM 1294 C C . ILE A 1 170 ? 0.586 2.899 15.215 1.00 92.94 170 ILE A C 1
ATOM 1296 O O . ILE A 1 170 ? -0.141 3.854 15.479 1.00 92.94 170 ILE A O 1
ATOM 1300 N N . SER A 1 171 ? 0.155 1.865 14.482 1.00 94.31 171 SER A N 1
ATOM 1301 C CA . SER A 1 171 ? -1.224 1.760 13.974 1.00 94.31 171 SER A CA 1
ATOM 1302 C C . SER A 1 171 ? -2.249 1.895 15.105 1.00 94.31 171 SER A C 1
ATOM 1304 O O . SER A 1 171 ? -3.199 2.676 15.006 1.00 94.31 171 SER A O 1
ATOM 1306 N N . ARG A 1 172 ? -2.016 1.206 16.231 1.00 89.69 172 ARG A N 1
ATOM 1307 C CA . ARG A 1 172 ? -2.885 1.306 17.407 1.00 89.69 172 ARG A CA 1
ATOM 1308 C C . ARG A 1 172 ? -2.889 2.704 18.025 1.00 89.69 172 ARG A C 1
ATOM 1310 O O . ARG A 1 172 ? -3.949 3.197 18.398 1.00 89.69 172 ARG A O 1
ATOM 1317 N N . MET A 1 173 ? -1.733 3.349 18.127 1.00 86.62 173 MET A N 1
ATOM 1318 C CA . MET A 1 173 ? -1.625 4.710 18.666 1.00 86.62 173 MET A CA 1
ATOM 1319 C C . MET A 1 173 ? -2.397 5.715 17.804 1.00 86.62 173 MET A C 1
ATOM 1321 O O . MET A 1 173 ? -3.062 6.597 18.340 1.00 86.62 173 MET A O 1
ATOM 1325 N N . ILE A 1 174 ? -2.365 5.548 16.479 1.00 89.00 174 ILE A N 1
ATOM 1326 C CA . ILE A 1 174 ? -3.146 6.364 15.542 1.00 89.00 174 ILE A CA 1
ATOM 1327 C C . ILE A 1 174 ? -4.646 6.140 15.751 1.00 89.00 174 ILE A C 1
ATOM 1329 O O . ILE A 1 174 ? -5.396 7.108 15.813 1.00 89.00 174 ILE A O 1
ATOM 1333 N N . TRP A 1 175 ? -5.095 4.894 15.910 1.00 85.75 175 TRP A N 1
ATOM 1334 C CA . TRP A 1 175 ? -6.495 4.610 16.239 1.00 85.75 175 TRP A CA 1
ATOM 1335 C C . TRP A 1 175 ? -6.924 5.300 17.542 1.00 85.75 175 TRP A C 1
ATOM 1337 O O . TRP A 1 175 ? -7.896 6.056 17.545 1.00 85.75 175 TRP A O 1
ATOM 1347 N N . ASN A 1 176 ? -6.146 5.126 18.618 1.00 84.81 176 ASN A N 1
ATOM 1348 C CA . ASN A 1 176 ? -6.427 5.742 19.917 1.00 84.81 176 ASN A CA 1
ATOM 1349 C C . ASN A 1 176 ? -6.465 7.277 19.844 1.00 84.81 176 ASN A C 1
ATOM 1351 O O . ASN A 1 176 ? -7.248 7.895 20.558 1.00 84.81 176 ASN A O 1
ATOM 1355 N N . GLN A 1 177 ? -5.683 7.907 18.961 1.00 84.94 177 GLN A N 1
ATOM 1356 C CA . GLN A 1 177 ? -5.747 9.356 18.752 1.00 84.94 177 GLN A CA 1
ATOM 1357 C C . GLN A 1 177 ? -7.142 9.826 18.305 1.00 84.94 177 GLN A C 1
ATOM 1359 O O . GLN A 1 177 ? -7.556 10.929 18.658 1.00 84.94 177 GLN A O 1
ATOM 1364 N N . PHE A 1 178 ? -7.875 9.010 17.542 1.00 83.62 178 PHE A N 1
ATOM 1365 C CA . PHE A 1 178 ? -9.222 9.345 17.071 1.00 83.62 178 PHE A CA 1
ATOM 1366 C C . PHE A 1 178 ? -10.334 8.838 17.992 1.00 83.62 178 PHE A C 1
ATOM 1368 O O . PHE A 1 178 ? -11.418 9.419 18.003 1.00 83.62 178 PHE A O 1
ATOM 1375 N N . THR A 1 179 ? -10.100 7.759 18.743 1.00 82.38 179 THR A N 1
ATOM 1376 C CA . THR A 1 179 ? -11.158 7.066 19.501 1.00 82.38 179 THR A CA 1
ATOM 1377 C C . THR A 1 179 ? -10.977 7.082 21.017 1.00 82.38 179 THR A C 1
ATOM 1379 O O . THR A 1 179 ? -11.844 6.584 21.736 1.00 82.38 179 THR A O 1
ATOM 1382 N N . GLY A 1 180 ? -9.856 7.604 21.514 1.00 77.31 180 GLY A N 1
ATOM 1383 C CA . GLY A 1 180 ? -9.399 7.392 22.886 1.00 77.31 180 GLY A CA 1
ATOM 1384 C C . GLY A 1 180 ? -8.951 5.947 23.140 1.00 77.31 180 GLY A C 1
ATOM 1385 O O . GLY A 1 180 ? -8.957 5.102 22.242 1.00 77.31 180 GLY A O 1
ATOM 1386 N N . ASP A 1 181 ? -8.598 5.648 24.391 1.00 69.31 181 ASP A N 1
ATOM 1387 C CA . ASP A 1 181 ? -8.001 4.357 24.776 1.00 69.31 181 ASP A CA 1
ATOM 1388 C C . ASP A 1 181 ? -9.029 3.232 25.028 1.00 69.31 181 ASP A C 1
ATOM 1390 O O . ASP A 1 181 ? -8.662 2.108 25.370 1.00 69.31 181 ASP A O 1
ATOM 1394 N N . SER A 1 182 ? -10.327 3.502 24.852 1.00 60.81 182 SER A N 1
ATOM 1395 C CA . SER A 1 182 ? -11.400 2.520 25.079 1.00 60.81 182 SER A CA 1
ATOM 1396 C C . SER A 1 182 ? -11.453 1.431 23.991 1.00 60.81 182 SER A C 1
ATOM 1398 O O . SER A 1 182 ? -11.276 1.725 22.810 1.00 60.81 182 SER A O 1
ATOM 1400 N N . GLY A 1 183 ? -11.732 0.174 24.367 1.00 55.12 183 GLY A N 1
ATOM 1401 C CA . GLY A 1 183 ? -11.988 -0.929 23.420 1.00 55.12 183 GLY A CA 1
ATOM 1402 C C . GLY A 1 183 ? -10.850 -1.937 23.217 1.00 55.12 183 GLY A C 1
ATOM 1403 O O . GLY A 1 183 ? -10.947 -2.791 22.344 1.00 55.12 183 GLY A O 1
ATOM 1404 N N . PHE A 1 184 ? -9.774 -1.876 24.001 1.00 56.22 184 PHE A N 1
ATOM 1405 C CA . PHE A 1 184 ? -8.831 -2.990 24.143 1.00 56.22 184 PHE A CA 1
ATOM 1406 C C . PHE A 1 184 ? -8.771 -3.362 25.619 1.00 56.22 184 PHE A C 1
ATOM 1408 O O . PHE A 1 184 ? -8.168 -2.632 26.404 1.00 56.22 184 PHE A O 1
ATOM 1415 N N . ASP A 1 185 ? -9.405 -4.473 26.003 1.00 49.88 185 ASP A N 1
ATOM 1416 C CA . ASP A 1 185 ? -9.042 -5.113 27.264 1.00 49.88 185 ASP A CA 1
ATOM 1417 C C . ASP A 1 185 ? -7.572 -5.493 27.128 1.00 49.88 185 ASP A C 1
ATOM 1419 O O . ASP A 1 185 ? -7.208 -6.319 26.286 1.00 49.88 185 ASP A O 1
ATOM 1423 N N . GLN A 1 186 ? -6.714 -4.824 27.900 1.00 45.34 186 GLN A N 1
ATOM 1424 C CA . GLN A 1 186 ? -5.306 -5.171 27.987 1.00 45.34 186 GLN A CA 1
ATOM 1425 C C . GLN A 1 186 ? -5.237 -6.636 28.416 1.00 45.34 186 GLN A C 1
ATOM 1427 O O . GLN A 1 186 ? -5.446 -6.955 29.585 1.00 45.34 186 GLN A O 1
ATOM 1432 N N . GLN A 1 187 ? -4.994 -7.541 27.466 1.00 41.22 187 GLN A N 1
ATOM 1433 C CA . GLN A 1 187 ? -4.690 -8.927 27.795 1.00 41.22 187 GLN A CA 1
ATOM 1434 C C . GLN A 1 187 ? -3.532 -8.888 28.802 1.00 41.22 187 GLN A C 1
ATOM 1436 O O . GLN A 1 187 ? -2.536 -8.212 28.521 1.00 41.22 187 GLN A O 1
ATOM 1441 N N . PRO A 1 188 ? -3.642 -9.538 29.975 1.00 37.44 188 PRO A N 1
ATOM 1442 C CA . PRO A 1 188 ? -2.562 -9.539 30.945 1.00 37.44 188 PRO A CA 1
ATOM 1443 C C . PRO A 1 188 ? -1.352 -10.191 30.280 1.00 37.44 188 PRO A C 1
ATOM 1445 O O . PRO A 1 188 ? -1.343 -11.384 29.977 1.00 37.44 188 PRO A O 1
ATOM 1448 N N . VAL A 1 189 ? -0.350 -9.370 29.977 1.00 41.56 189 VAL A N 1
ATOM 1449 C CA . VAL A 1 189 ? 0.854 -9.798 29.276 1.00 41.56 189 VAL A CA 1
ATOM 1450 C C . VAL A 1 189 ? 1.619 -10.742 30.200 1.00 41.56 189 VAL A C 1
ATOM 1452 O O . VAL A 1 189 ? 2.179 -10.323 31.212 1.00 41.56 189 VAL A O 1
ATOM 1455 N N . LEU A 1 190 ? 1.682 -12.026 29.844 1.00 40.34 190 LEU A N 1
ATOM 1456 C CA . LEU A 1 190 ? 2.682 -12.933 30.398 1.00 40.34 190 LEU A CA 1
ATOM 1457 C C . LEU A 1 190 ? 4.040 -12.538 29.795 1.00 40.34 190 LEU A C 1
ATOM 1459 O O . LEU A 1 190 ? 4.392 -12.941 28.692 1.00 40.34 190 LEU A O 1
ATOM 1463 N N . SER A 1 191 ? 4.752 -11.684 30.536 1.00 44.34 191 SER A N 1
ATOM 1464 C CA . SER A 1 191 ? 6.153 -11.269 30.364 1.00 44.34 191 SER A CA 1
ATOM 1465 C C . SER A 1 191 ? 6.539 -10.621 29.024 1.00 44.34 191 SER A C 1
ATOM 1467 O O . SER A 1 191 ? 6.992 -11.297 28.108 1.00 44.34 191 SER A O 1
ATOM 1469 N N . GLN A 1 192 ? 6.429 -9.294 28.929 1.00 38.84 192 GLN A N 1
ATOM 1470 C CA . GLN A 1 192 ? 7.548 -8.335 28.992 1.00 38.84 192 GLN A CA 1
ATOM 1471 C C . GLN A 1 192 ? 6.950 -6.938 28.768 1.00 38.84 192 GLN A C 1
ATOM 1473 O O . GLN A 1 192 ? 6.436 -6.621 27.697 1.00 38.84 192 GLN A O 1
ATOM 1478 N N . ASP A 1 193 ? 6.942 -6.142 29.829 1.00 39.88 193 ASP A N 1
ATOM 1479 C CA . ASP A 1 193 ? 6.237 -4.867 29.906 1.00 39.88 193 ASP A CA 1
ATOM 1480 C C . ASP A 1 193 ? 7.002 -3.764 29.151 1.00 39.88 193 ASP A C 1
ATOM 1482 O O . ASP A 1 193 ? 8.150 -3.466 29.480 1.00 39.88 193 ASP A O 1
ATOM 1486 N N . TYR A 1 194 ? 6.367 -3.145 28.151 1.00 35.69 194 TYR A N 1
ATOM 1487 C CA . TYR A 1 194 ? 6.833 -1.905 27.511 1.00 35.69 194 TYR A CA 1
ATOM 1488 C C . TYR A 1 194 ? 5.646 -0.950 27.291 1.00 35.69 194 TYR A C 1
ATOM 1490 O O . TYR A 1 194 ? 5.352 -0.576 26.160 1.00 35.69 194 TYR A O 1
ATOM 1498 N N . TYR A 1 195 ? 4.999 -0.600 28.411 1.00 42.62 195 TYR A N 1
ATOM 1499 C CA . TYR A 1 195 ? 4.120 0.547 28.703 1.00 42.62 195 TYR A CA 1
ATOM 1500 C C . TYR A 1 195 ? 2.842 0.800 27.856 1.00 42.62 195 TYR A C 1
ATOM 1502 O O . TYR A 1 195 ? 2.791 0.530 26.656 1.00 42.62 195 TYR A O 1
ATOM 1510 N N . PRO A 1 196 ? 1.783 1.348 28.499 1.00 40.72 196 PRO A N 1
ATOM 1511 C CA . PRO A 1 196 ? 0.495 1.655 27.890 1.00 40.72 196 PRO A CA 1
ATOM 1512 C C . PRO A 1 196 ? 0.638 2.879 26.983 1.00 40.72 196 PRO A C 1
ATOM 1514 O O . PRO A 1 196 ? 1.438 3.767 27.266 1.00 40.72 196 PRO A O 1
ATOM 1517 N N . TYR A 1 197 ? -0.140 2.946 25.905 1.00 40.81 197 TYR A N 1
ATOM 1518 C CA . TYR A 1 197 ? -0.185 4.120 25.034 1.00 40.81 197 TYR A CA 1
ATOM 1519 C C . TYR A 1 197 ? -1.376 5.004 25.417 1.00 40.81 197 TYR A C 1
ATOM 1521 O O . TYR A 1 197 ? -2.459 4.767 24.885 1.00 40.81 197 TYR A O 1
ATOM 1529 N N . PRO A 1 198 ? -1.216 5.988 26.326 1.00 38.78 198 PRO A N 1
ATOM 1530 C CA . PRO A 1 198 ? -2.207 7.034 26.500 1.00 38.78 198 PRO A CA 1
ATOM 1531 C C . PRO A 1 198 ? -2.229 7.912 25.246 1.00 38.78 198 PRO A C 1
ATOM 1533 O O . PRO A 1 198 ? -1.184 8.395 24.799 1.00 38.78 198 PRO A O 1
ATOM 1536 N N . GLY A 1 199 ? -3.414 8.111 24.671 1.00 35.44 199 GLY A N 1
ATOM 1537 C CA . GLY A 1 199 ? -3.632 9.099 23.615 1.00 35.44 199 GLY A CA 1
ATOM 1538 C C . GLY A 1 199 ? -3.200 10.495 24.080 1.00 35.44 199 GLY A C 1
ATOM 1539 O O . GLY A 1 199 ? -3.808 11.080 24.973 1.00 35.44 199 GLY A O 1
ATOM 1540 N N . GLY A 1 200 ? -2.135 11.022 23.480 1.00 34.16 200 GLY A N 1
ATOM 1541 C CA . GLY A 1 200 ? -1.610 12.366 23.707 1.00 34.16 200 GLY A CA 1
ATOM 1542 C C . GLY A 1 200 ? -1.055 12.930 22.401 1.00 34.16 200 GLY A C 1
ATOM 1543 O O . GLY A 1 200 ? -0.580 12.172 21.558 1.00 34.16 200 GLY A O 1
ATOM 1544 N N . GLU A 1 201 ? -1.161 14.251 22.225 1.00 37.69 201 GLU A N 1
ATOM 1545 C CA . GLU A 1 201 ? -0.779 14.994 21.016 1.00 37.69 201 GLU A CA 1
ATOM 1546 C C . GLU A 1 201 ? 0.558 14.518 20.418 1.00 37.69 201 GLU A C 1
ATOM 1548 O O . GLU A 1 201 ? 1.615 14.633 21.044 1.00 37.69 201 GLU A O 1
ATOM 1553 N N . TRP A 1 202 ? 0.539 13.982 19.192 1.00 44.50 202 TRP A N 1
ATOM 1554 C CA . TRP A 1 202 ? 1.765 13.467 18.588 1.00 44.50 202 TRP A CA 1
ATOM 1555 C C . TRP A 1 202 ? 2.669 14.568 18.036 1.00 44.50 202 TRP A C 1
ATOM 1557 O O . TRP A 1 202 ? 2.429 15.191 17.002 1.00 44.50 202 TRP A O 1
ATOM 1567 N N . LEU A 1 203 ? 3.788 14.684 18.745 1.00 32.62 203 LEU A N 1
ATOM 1568 C CA . LEU A 1 203 ? 5.141 14.984 18.303 1.00 32.62 203 LEU A CA 1
ATOM 1569 C C . LEU A 1 203 ? 5.481 14.374 16.926 1.00 32.62 203 LEU A C 1
ATOM 1571 O O . LEU A 1 203 ? 5.397 13.164 16.713 1.00 32.62 203 LEU A O 1
ATOM 1575 N N . ARG A 1 204 ? 5.985 15.204 16.008 1.00 34.53 204 ARG A N 1
ATOM 1576 C CA . ARG A 1 204 ? 6.648 14.770 14.766 1.00 34.53 204 ARG A CA 1
ATOM 1577 C C . ARG A 1 204 ? 8.034 14.203 15.125 1.00 34.53 204 ARG A C 1
ATOM 1579 O O . ARG A 1 204 ? 9.008 14.948 15.194 1.00 34.53 204 ARG A O 1
ATOM 1586 N N . LEU A 1 205 ? 8.136 12.901 15.399 1.00 34.69 205 LEU A N 1
ATOM 1587 C CA . LEU A 1 205 ? 9.410 12.234 15.708 1.00 34.69 205 LEU A CA 1
ATOM 1588 C C . LEU A 1 205 ? 10.237 12.027 14.430 1.00 34.69 205 LEU A C 1
ATOM 1590 O O . LEU A 1 205 ? 10.031 11.078 13.680 1.00 34.69 205 LEU A O 1
ATOM 1594 N N . ARG A 1 206 ? 11.202 12.921 14.189 1.00 35.78 206 ARG A N 1
ATOM 1595 C CA . ARG A 1 206 ? 12.314 12.654 13.267 1.00 35.78 206 ARG A CA 1
ATOM 1596 C C . ARG A 1 206 ? 13.392 11.907 14.045 1.00 35.78 206 ARG A C 1
ATOM 1598 O O . ARG A 1 206 ? 14.053 12.495 14.897 1.00 35.78 206 ARG A O 1
ATOM 1605 N N . LEU A 1 207 ? 13.561 10.613 13.784 1.00 38.38 207 LEU A N 1
ATOM 1606 C CA . LEU A 1 207 ? 14.704 9.875 14.317 1.00 38.38 207 LEU A CA 1
ATOM 1607 C C . LEU A 1 207 ? 15.973 10.438 13.667 1.00 38.38 207 LEU A C 1
ATOM 1609 O O . LEU A 1 207 ? 16.079 10.456 12.443 1.00 38.38 207 LEU A O 1
ATOM 1613 N N . HIS A 1 208 ? 16.936 10.882 14.478 1.00 31.25 208 HIS A N 1
ATOM 1614 C CA . HIS A 1 208 ? 18.186 11.508 14.017 1.00 31.25 208 HIS A CA 1
ATOM 1615 C C . HIS A 1 208 ? 19.026 10.641 13.053 1.00 31.25 208 HIS A C 1
ATOM 1617 O O . HIS A 1 208 ? 19.934 11.165 12.417 1.00 31.25 208 HIS A O 1
ATOM 1623 N N . ASN A 1 209 ? 18.699 9.350 12.906 1.00 35.72 209 ASN A N 1
ATOM 1624 C CA . ASN A 1 209 ? 19.405 8.388 12.055 1.00 35.72 209 ASN A CA 1
ATOM 1625 C C . ASN A 1 209 ? 18.549 7.848 10.889 1.00 35.72 209 ASN A C 1
ATOM 1627 O O . ASN A 1 209 ? 18.924 6.850 10.280 1.00 35.72 209 ASN A O 1
ATOM 1631 N N . GLY A 1 210 ? 17.391 8.452 10.594 1.00 31.95 210 GLY A N 1
ATOM 1632 C CA . GLY A 1 210 ? 16.548 8.060 9.461 1.00 31.95 210 GLY A CA 1
ATOM 1633 C C . GLY A 1 210 ? 17.234 8.373 8.130 1.00 31.95 210 GLY A C 1
ATOM 1634 O O . GLY A 1 210 ? 17.174 9.496 7.641 1.00 31.95 210 GLY A O 1
ATOM 1635 N N . LEU A 1 211 ? 17.925 7.388 7.567 1.00 39.41 211 LEU A N 1
ATOM 1636 C CA . LEU A 1 211 ? 18.761 7.521 6.379 1.00 39.41 211 LEU A CA 1
ATOM 1637 C C . LEU A 1 211 ? 17.965 7.304 5.086 1.00 39.41 211 LEU A C 1
ATOM 1639 O O . LEU A 1 211 ? 18.318 6.409 4.345 1.00 39.41 211 LEU A O 1
ATOM 1643 N N . PHE A 1 212 ? 16.957 8.101 4.728 1.00 32.94 212 PHE A N 1
ATOM 1644 C CA . PHE A 1 212 ? 16.453 8.118 3.338 1.00 32.94 212 PHE A CA 1
ATOM 1645 C C . PHE A 1 212 ? 15.814 9.459 2.958 1.00 32.94 212 PHE A C 1
ATOM 1647 O O . PHE A 1 212 ? 15.271 10.131 3.830 1.00 32.94 212 PHE A O 1
ATOM 1654 N N . PRO A 1 213 ? 15.992 9.897 1.696 1.00 55.12 213 PRO A N 1
ATOM 1655 C CA . PRO A 1 213 ? 16.457 11.245 1.427 1.00 55.12 213 PRO A CA 1
ATOM 1656 C C . PRO A 1 213 ? 15.312 12.210 1.147 1.00 55.12 213 PRO A C 1
ATOM 1658 O O . PRO A 1 213 ? 14.330 11.851 0.509 1.00 55.12 213 PRO A O 1
ATOM 1661 N N . ASP A 1 214 ? 15.527 13.456 1.541 1.00 29.52 214 ASP A N 1
ATOM 1662 C CA . ASP A 1 214 ? 15.060 14.619 0.795 1.00 29.52 214 ASP A CA 1
ATOM 1663 C C . ASP A 1 214 ? 16.208 15.658 0.819 1.00 29.52 214 ASP A C 1
ATOM 1665 O O . ASP A 1 214 ? 17.071 15.555 1.701 1.00 29.52 214 ASP A O 1
ATOM 1669 N N . PRO A 1 215 ? 16.289 16.550 -0.184 1.00 41.44 215 PRO A N 1
ATOM 1670 C CA . PRO A 1 215 ? 17.496 17.258 -0.637 1.00 41.44 215 PRO A CA 1
ATOM 1671 C C . PRO A 1 215 ? 18.189 18.165 0.388 1.00 41.44 215 PRO A C 1
ATOM 1673 O O . PRO A 1 215 ? 17.515 18.700 1.297 1.00 41.44 215 PRO A O 1
#

pLDDT: mean 85.34, std 20.37, range [29.52, 98.75]

Foldseek 3Di:
DCFQEVDLVVVVVVLVVQDVDQVSSQCSVVVLLVVLVFDWWGFQGRPPDPVSQDPDPCCVVPPGIDGDFVSLQSCLVCLVVCNSDHNVVSVVLQVSQQSHDDCLAQNNPDLCVPFVKGWRWGWDDDQFKTWIWIWIDTPQDTGTGIDIGGRDDQRDPDSVGPSSVVRNVVSVLVVCLRRNPPRDPPDPDPDDDDDDRGNDDDDPDDDPPPPDDDD

Secondary structure (DSSP, 8-state):
-TTTT--HHHHHHHHHTT-SSHHHHHHHHHHHHHHTT-SS-EE-S-TT-GGG---SHHHHHHTTEE--HHHHHHHHHHHHTT-SS-HHHHHHHHHHHHT----TTTTTTS-TTTTT-EEEEEEEEETTEEEEEEEEE-SS-EEEEEEEEES-S----STT-HHHHHHHHHHHHHHHHHH-STT------SS----------------TT------